Protein AF-J7R168-F1 (afdb_monomer_lite)

InterPro domains:
  IPR054494 Conserved oligomeric Golgi complex subunit 2, C-terminal [PF22431] (112-250)

Foldseek 3Di:
DDDDDDDPPPPPDQDQDDDDPVLVVVVVVVVVPPPDPPPDDDDDPVVSCVVRVVVPPDPVVVVVSVVVNVVVVVVVVVVVCVVCVVVVVVVVVVVVPPPPVVVVVVVVVVVVVVVVVVVVCCCVVPVVVVVVVVVVVVVVVVVVVVVVVVLVVLVVVLVVLLVVLVVLLVVLQVQLVDPDHDLVVNLVSLVVSLVSLVVSVVSLVVCVVPPDPSSVVSVVSSVVSLVSSVVSLVSVVVVCVVPVPVNVVVNVSSVVCVVVSVD

Sequence (263 aa):
MNILDDGEFDIDLPQISELNTELFAATVDEYAIPNSADSGTKFDVDRFLMDNNFQYATLDNLIRTVSGLTSDSIKHLLDQITSNYPKYLEFFRTYDQEDNEAYLELQKTNNDIGVFTEMLAKLTERDIPLIQEKVGDVVEYLKKLDEISILLENHMLLSENINTVKQLSKKLHELCGLETIDEFLGCELVKQLHSFLSVCGRLLHEFENLSSPFINHLSNEYQGIIQEFQLSLKILTDKCLENPSQYSKLSRQLTSLLPEIIN

Organism: Huiozyma naganishii (strain ATCC MYA-139 / BCRC 22969 / CBS 8797 / KCTC 17520 / NBRC 10181 / NCYC 3082 / Yp74L-3) (NCBI:txid1071383)

pLDDT: mean 76.06, std 14.71, range [33.16, 94.31]

Radius of gyration: 59.91 Å; chains: 1; bounding box: 107×87×137 Å

Structure (mmCIF, N/CA/C/O backbone):
data_AF-J7R168-F1
#
_entry.id   AF-J7R168-F1
#
loop_
_atom_site.group_PDB
_atom_site.id
_atom_site.type_symbol
_atom_site.label_atom_id
_atom_site.label_alt_id
_atom_site.label_comp_id
_atom_site.label_asym_id
_atom_site.label_entity_id
_atom_site.label_seq_id
_atom_site.pdbx_PDB_ins_code
_atom_site.Cartn_x
_atom_site.Cartn_y
_atom_site.Cartn_z
_atom_site.occupancy
_atom_site.B_iso_or_equiv
_atom_site.auth_seq_id
_atom_site.auth_comp_id
_atom_site.auth_asym_id
_atom_site.auth_atom_id
_atom_site.pdbx_PDB_model_num
ATOM 1 N N . MET A 1 1 ? 71.692 74.399 -85.601 1.00 33.16 1 MET A N 1
ATOM 2 C CA . MET A 1 1 ? 72.515 74.895 -84.481 1.00 33.16 1 MET A CA 1
ATOM 3 C C . MET A 1 1 ? 73.042 73.655 -83.786 1.00 33.16 1 MET A C 1
ATOM 5 O O . MET A 1 1 ? 72.227 72.829 -83.401 1.00 33.16 1 MET A O 1
ATOM 9 N N . ASN A 1 2 ? 74.361 73.461 -83.792 1.00 41.03 2 ASN A N 1
ATOM 10 C CA . ASN A 1 2 ? 75.034 72.331 -83.147 1.00 41.03 2 ASN A CA 1
ATOM 11 C C . ASN A 1 2 ? 74.753 72.323 -81.642 1.00 41.03 2 ASN A C 1
ATOM 13 O O . ASN A 1 2 ? 74.727 73.402 -81.058 1.00 41.03 2 ASN A O 1
ATOM 17 N N . ILE A 1 3 ? 74.650 71.130 -81.058 1.00 36.09 3 ILE A N 1
ATOM 18 C CA . ILE A 1 3 ? 75.464 70.658 -79.928 1.00 36.09 3 ILE A CA 1
ATOM 19 C C . ILE A 1 3 ? 75.413 69.123 -79.996 1.00 36.09 3 ILE A C 1
ATOM 21 O O . ILE A 1 3 ? 74.346 68.523 -79.909 1.00 36.09 3 ILE A O 1
ATOM 25 N N . LEU A 1 4 ? 76.576 68.529 -80.262 1.00 49.16 4 LEU A N 1
ATOM 26 C CA . LEU A 1 4 ? 76.897 67.147 -79.920 1.00 49.16 4 LEU A CA 1
ATOM 27 C C . LEU A 1 4 ? 77.000 67.066 -78.395 1.00 49.16 4 LEU A C 1
ATOM 29 O O . LEU A 1 4 ? 77.619 67.955 -77.809 1.00 49.16 4 LEU A O 1
ATOM 33 N N . ASP A 1 5 ? 76.489 66.000 -77.789 1.00 39.88 5 ASP A N 1
ATOM 34 C CA . ASP A 1 5 ? 77.117 65.453 -76.588 1.00 39.88 5 ASP A CA 1
ATOM 35 C C . ASP A 1 5 ? 77.059 63.923 -76.650 1.00 39.88 5 ASP A C 1
ATOM 37 O O . ASP A 1 5 ? 75.983 63.329 -76.745 1.00 39.88 5 ASP A O 1
ATOM 41 N N . ASP A 1 6 ? 78.248 63.324 -76.683 1.00 45.62 6 ASP A N 1
ATOM 42 C CA . ASP A 1 6 ? 78.497 61.896 -76.526 1.00 45.62 6 ASP A CA 1
ATOM 43 C C . ASP A 1 6 ? 78.248 61.534 -75.058 1.00 45.62 6 ASP A C 1
ATOM 45 O O . ASP A 1 6 ? 79.136 61.629 -74.212 1.00 45.62 6 ASP A O 1
ATOM 49 N N . GLY A 1 7 ? 77.030 61.100 -74.754 1.00 38.53 7 GLY A N 1
ATOM 50 C CA . GLY A 1 7 ? 76.777 60.249 -73.601 1.00 38.53 7 GLY A CA 1
ATOM 51 C C . GLY A 1 7 ? 76.629 58.819 -74.096 1.00 38.53 7 GLY A C 1
ATOM 52 O O . GLY A 1 7 ? 75.674 58.535 -74.819 1.00 38.53 7 GLY A O 1
ATOM 53 N N . GLU A 1 8 ? 77.554 57.933 -73.722 1.00 44.53 8 GLU A N 1
ATOM 54 C CA . GLU A 1 8 ? 77.336 56.484 -73.723 1.00 44.53 8 GLU A CA 1
ATOM 55 C C . GLU A 1 8 ? 75.992 56.194 -73.046 1.00 44.53 8 GLU A C 1
ATOM 57 O O . GLU A 1 8 ? 75.870 56.156 -71.823 1.00 44.53 8 GLU A O 1
ATOM 62 N N . PHE A 1 9 ? 74.952 56.018 -73.852 1.00 37.00 9 PHE A N 1
ATOM 63 C CA . PHE A 1 9 ? 73.756 55.328 -73.424 1.00 37.00 9 PHE A CA 1
ATOM 64 C C . PHE A 1 9 ? 74.111 53.845 -73.438 1.00 37.00 9 PHE A C 1
ATOM 66 O O . PHE A 1 9 ? 73.916 53.157 -74.439 1.00 37.00 9 PHE A O 1
ATOM 73 N N . ASP A 1 10 ? 74.673 53.381 -72.324 1.00 45.34 10 ASP A N 1
ATOM 74 C CA . ASP A 1 10 ? 74.702 51.969 -71.958 1.00 45.34 10 ASP A CA 1
ATOM 75 C C . ASP A 1 10 ? 73.249 51.541 -71.702 1.00 45.34 10 ASP A C 1
ATOM 77 O O . ASP A 1 10 ? 72.742 51.514 -70.581 1.00 45.34 10 ASP A O 1
ATOM 81 N N . ILE A 1 11 ? 72.503 51.374 -72.794 1.00 40.69 11 ILE A N 1
ATOM 82 C CA . ILE A 1 11 ? 71.183 50.764 -72.763 1.00 40.69 11 ILE A CA 1
ATOM 83 C C . ILE A 1 11 ? 71.465 49.272 -72.741 1.00 40.69 11 ILE A C 1
ATOM 85 O O . ILE A 1 11 ? 71.584 48.642 -73.794 1.00 40.69 11 ILE A O 1
ATOM 89 N N . ASP A 1 12 ? 71.591 48.727 -71.532 1.00 45.38 12 ASP A N 1
ATOM 90 C CA . ASP A 1 12 ? 71.442 47.297 -71.297 1.00 45.38 12 ASP A CA 1
ATOM 91 C C . ASP A 1 12 ? 70.132 46.862 -71.971 1.00 45.38 12 ASP A C 1
ATOM 93 O O . ASP A 1 12 ? 69.027 47.213 -71.543 1.00 45.38 12 ASP A O 1
ATOM 97 N N . LEU A 1 13 ? 70.255 46.165 -73.102 1.00 48.12 13 LEU A N 1
ATOM 98 C CA . LEU A 1 13 ? 69.112 45.601 -73.807 1.00 48.12 13 LEU A CA 1
ATOM 99 C C . LEU A 1 13 ? 68.407 44.639 -72.842 1.00 48.12 13 LEU A C 1
ATOM 101 O O . LEU A 1 13 ? 69.078 43.776 -72.268 1.00 48.12 13 LEU A O 1
ATOM 105 N N . PRO A 1 14 ? 67.078 44.742 -72.664 1.00 49.03 14 PRO A N 1
ATOM 106 C CA . PRO A 1 14 ? 66.363 43.845 -71.772 1.00 49.03 14 PRO A CA 1
ATOM 107 C C . PRO A 1 14 ? 66.576 42.398 -72.230 1.00 49.03 14 PRO A C 1
ATOM 109 O O . PRO A 1 14 ? 66.172 42.013 -73.329 1.00 49.03 14 PRO A O 1
ATOM 112 N N . GLN A 1 15 ? 67.246 41.597 -71.396 1.00 52.97 15 GLN A N 1
ATOM 113 C CA . GLN A 1 15 ? 67.404 40.168 -71.641 1.00 52.97 15 GLN A CA 1
ATOM 114 C C . GLN A 1 15 ? 66.027 39.510 -71.530 1.00 52.97 15 GLN A C 1
ATOM 116 O O . GLN A 1 15 ? 65.362 39.595 -70.498 1.00 52.97 15 GLN A O 1
ATOM 121 N N . ILE A 1 16 ? 65.589 38.886 -72.621 1.00 55.56 16 ILE A N 1
ATOM 122 C CA . ILE A 1 16 ? 64.353 38.104 -72.658 1.00 55.56 16 ILE A CA 1
ATOM 123 C C . ILE A 1 16 ? 64.585 36.849 -71.812 1.00 55.56 16 ILE A C 1
ATOM 125 O O . ILE A 1 16 ? 65.532 36.104 -72.071 1.00 55.56 16 ILE A O 1
ATOM 129 N N . SER A 1 17 ? 63.738 36.607 -70.812 1.00 61.34 17 SER A N 1
ATOM 130 C CA . SER A 1 17 ? 63.800 35.383 -70.008 1.00 61.34 17 SER A CA 1
ATOM 131 C C . SER A 1 17 ? 63.478 34.159 -70.874 1.00 61.34 17 SER A C 1
ATOM 133 O O . SER A 1 17 ? 62.533 34.176 -71.665 1.00 61.34 17 SER A O 1
ATOM 135 N N . GLU A 1 18 ? 64.256 33.080 -70.751 1.00 59.97 18 GLU A N 1
ATOM 136 C CA . GLU A 1 18 ? 63.961 31.832 -71.463 1.00 59.97 18 GLU A CA 1
ATOM 137 C C . GLU A 1 18 ? 62.636 31.239 -70.963 1.00 59.97 18 GLU A C 1
ATOM 139 O O . GLU A 1 18 ? 62.427 31.041 -69.766 1.00 59.97 18 GLU A O 1
ATOM 144 N N . LEU A 1 19 ? 61.717 30.967 -71.892 1.00 61.28 19 LEU A N 1
ATOM 145 C CA . LEU A 1 19 ? 60.388 30.458 -71.573 1.00 61.28 19 LEU A CA 1
ATOM 146 C C . LEU A 1 19 ? 60.474 28.991 -71.113 1.00 61.28 19 LEU A C 1
ATOM 148 O O . LEU A 1 19 ? 60.703 28.101 -71.933 1.00 61.28 19 LEU A O 1
ATOM 152 N N . ASN A 1 20 ? 60.255 28.728 -69.823 1.00 66.62 20 ASN A N 1
ATOM 153 C CA . ASN A 1 20 ? 60.244 27.381 -69.245 1.00 66.62 20 ASN A CA 1
ATOM 154 C C . ASN A 1 20 ? 58.964 27.122 -68.419 1.00 66.62 20 ASN A C 1
ATOM 156 O O . ASN A 1 20 ? 58.213 28.039 -68.085 1.00 66.62 20 ASN A O 1
ATOM 160 N N . THR A 1 21 ? 58.684 25.853 -68.104 1.00 60.84 21 THR A N 1
ATOM 161 C CA . THR A 1 21 ? 57.505 25.459 -67.308 1.00 60.84 21 THR A CA 1
ATOM 162 C C . THR A 1 21 ? 57.529 26.016 -65.883 1.00 60.84 21 THR A C 1
ATOM 164 O O . THR A 1 21 ? 56.471 26.236 -65.303 1.00 60.84 21 THR A O 1
ATOM 167 N N . GLU A 1 22 ? 58.714 26.272 -65.325 1.00 62.56 22 GLU A N 1
ATOM 168 C CA . GLU A 1 22 ? 58.887 26.836 -63.980 1.00 62.56 22 GLU A CA 1
ATOM 169 C C . GLU A 1 22 ? 58.511 28.324 -63.912 1.00 62.56 22 GLU A C 1
ATOM 171 O O . GLU A 1 22 ? 57.950 28.756 -62.913 1.00 62.56 22 GLU A O 1
ATOM 176 N N . LEU A 1 23 ? 58.717 29.094 -64.985 1.00 66.00 23 LEU A N 1
ATOM 177 C CA . LEU A 1 23 ? 58.319 30.502 -65.101 1.00 66.00 23 LEU A CA 1
ATOM 178 C C . LEU A 1 23 ? 56.789 30.647 -65.099 1.00 66.00 23 LEU A C 1
ATOM 180 O O . LEU A 1 23 ? 56.235 31.546 -64.466 1.00 66.00 23 LEU A O 1
ATOM 184 N N . PHE A 1 24 ? 56.091 29.723 -65.768 1.00 64.38 24 PHE A N 1
ATOM 185 C CA . PHE A 1 24 ? 54.629 29.643 -65.710 1.00 64.38 24 PHE A CA 1
ATOM 186 C C . PHE A 1 24 ? 54.133 29.175 -64.337 1.00 64.38 24 PHE A C 1
ATOM 188 O O . PHE A 1 24 ? 53.160 29.723 -63.835 1.00 64.38 24 PHE A O 1
ATOM 195 N N . ALA A 1 25 ? 54.795 28.201 -63.706 1.00 64.19 25 ALA A N 1
ATOM 196 C CA . ALA A 1 25 ? 54.421 27.742 -62.368 1.00 64.19 25 ALA A CA 1
ATOM 197 C C . ALA A 1 25 ? 54.613 28.842 -61.309 1.00 64.19 25 ALA A C 1
ATOM 199 O O . ALA A 1 25 ? 53.697 29.103 -60.540 1.00 64.19 25 ALA A O 1
ATOM 200 N N . ALA A 1 26 ? 55.745 29.551 -61.331 1.00 63.75 26 ALA A N 1
ATOM 201 C CA . ALA A 1 26 ? 56.044 30.637 -60.400 1.00 63.75 26 ALA A CA 1
ATOM 202 C C . ALA A 1 26 ? 55.054 31.804 -60.520 1.00 63.75 26 ALA A C 1
ATOM 204 O O . ALA A 1 26 ? 54.625 32.357 -59.512 1.00 63.75 26 ALA A O 1
ATOM 205 N N . THR A 1 27 ? 54.644 32.149 -61.744 1.00 61.09 27 THR A N 1
ATOM 206 C CA . THR A 1 27 ? 53.645 33.203 -61.960 1.00 61.09 27 THR A CA 1
ATOM 207 C C . THR A 1 27 ? 52.249 32.745 -61.554 1.00 61.09 27 THR A C 1
ATOM 209 O O . THR A 1 27 ? 51.552 33.483 -60.868 1.00 61.09 27 THR A O 1
ATOM 212 N N . VAL A 1 28 ? 51.843 31.513 -61.877 1.00 61.28 28 VAL A N 1
ATOM 213 C CA . VAL A 1 28 ? 50.564 30.949 -61.408 1.00 61.28 28 VAL A CA 1
ATOM 214 C C . VAL A 1 28 ? 50.512 30.856 -59.878 1.00 61.28 28 VAL A C 1
ATOM 216 O O . VAL A 1 28 ? 49.476 31.187 -59.306 1.00 61.28 28 VAL A O 1
ATOM 219 N N . ASP A 1 29 ? 51.609 30.487 -59.214 1.00 61.19 29 ASP A N 1
ATOM 220 C CA . ASP A 1 29 ? 51.708 30.448 -57.750 1.00 61.19 29 ASP A CA 1
ATOM 221 C C . ASP A 1 29 ? 51.643 31.854 -57.127 1.00 61.19 29 ASP A C 1
ATOM 223 O O . ASP A 1 29 ? 51.003 32.035 -56.091 1.00 61.19 29 ASP A O 1
ATOM 227 N N . GLU A 1 30 ? 52.225 32.871 -57.773 1.00 59.22 30 GLU A N 1
ATOM 228 C CA . GLU A 1 30 ? 52.126 34.278 -57.359 1.00 59.22 30 GLU A CA 1
ATOM 229 C C . GLU A 1 30 ? 50.693 34.830 -57.513 1.00 59.22 30 GLU A C 1
ATOM 231 O 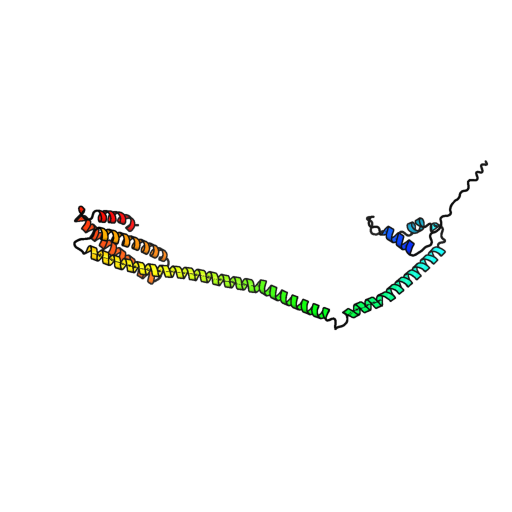O . GLU A 1 30 ? 50.197 35.541 -56.634 1.00 59.22 30 GLU A O 1
ATOM 236 N N . TYR A 1 31 ? 49.973 34.426 -58.567 1.00 54.75 31 TYR A N 1
ATOM 237 C CA . TYR A 1 31 ? 48.540 34.710 -58.742 1.00 54.75 31 TYR A CA 1
ATOM 238 C C . TYR A 1 31 ? 47.631 33.854 -57.836 1.00 54.75 31 TYR A C 1
ATOM 240 O O . TYR A 1 31 ? 46.473 34.215 -57.621 1.00 54.75 31 TYR A O 1
ATOM 248 N N . ALA A 1 32 ? 48.138 32.753 -57.271 1.00 47.53 32 ALA A N 1
ATOM 249 C CA . ALA A 1 32 ? 47.431 31.889 -56.322 1.00 47.53 32 ALA A CA 1
ATOM 250 C C . ALA A 1 32 ? 47.642 32.289 -54.845 1.00 47.53 32 ALA A C 1
ATOM 252 O O . ALA A 1 32 ? 47.099 31.635 -53.948 1.00 47.53 32 ALA A O 1
ATOM 253 N N . ILE A 1 33 ? 48.383 33.373 -54.564 1.00 47.62 33 ILE A N 1
ATOM 254 C CA . ILE A 1 33 ? 48.525 33.918 -53.206 1.00 47.62 33 ILE A CA 1
ATOM 255 C C . ILE A 1 33 ? 47.153 34.454 -52.733 1.00 47.62 33 ILE A C 1
ATOM 257 O O . ILE A 1 33 ? 46.588 35.361 -53.351 1.00 47.62 33 ILE A O 1
ATOM 261 N N . PRO A 1 34 ? 46.598 33.958 -51.609 1.00 46.62 34 PRO A N 1
ATOM 262 C CA . PRO A 1 34 ? 45.174 34.066 -51.282 1.00 46.62 34 PRO A CA 1
ATOM 263 C C . PRO A 1 34 ? 44.795 35.391 -50.597 1.00 46.62 34 PRO A C 1
ATOM 265 O O . PRO A 1 34 ? 44.028 35.393 -49.640 1.00 46.62 34 PRO A O 1
ATOM 268 N N . ASN A 1 35 ? 45.335 36.526 -51.051 1.00 45.16 35 ASN A N 1
ATOM 269 C CA . ASN A 1 35 ? 45.095 37.835 -50.424 1.00 45.16 35 ASN A CA 1
ATOM 270 C C . ASN A 1 35 ? 44.626 38.942 -51.382 1.00 45.16 35 ASN A C 1
ATOM 272 O O . ASN A 1 35 ? 44.647 40.116 -51.016 1.00 45.16 35 ASN A O 1
ATOM 276 N N . SER A 1 36 ? 44.116 38.599 -52.565 1.00 42.34 36 SER A N 1
ATOM 277 C CA . SER A 1 36 ? 43.285 39.530 -53.336 1.00 42.34 36 SER A CA 1
ATOM 278 C C . SER A 1 36 ? 41.899 38.926 -53.546 1.00 42.34 36 SER A C 1
ATOM 280 O O . SER A 1 36 ? 41.745 37.804 -54.015 1.00 42.34 36 SER A O 1
ATOM 282 N N . ALA A 1 37 ? 40.876 39.654 -53.101 1.00 47.22 37 ALA A N 1
ATOM 283 C CA . ALA A 1 37 ? 39.479 39.229 -53.030 1.00 47.22 37 ALA A CA 1
ATOM 284 C C . ALA A 1 37 ? 38.769 39.188 -54.401 1.00 47.22 37 ALA A C 1
ATOM 286 O O . ALA A 1 37 ? 37.578 39.465 -54.482 1.00 47.22 37 ALA A O 1
ATOM 287 N N . ASP A 1 38 ? 39.494 38.816 -55.455 1.00 43.47 38 ASP A N 1
ATOM 288 C CA . ASP A 1 38 ? 38.973 38.537 -56.793 1.00 43.47 38 ASP A CA 1
ATOM 289 C C . ASP A 1 38 ? 39.485 37.156 -57.221 1.00 43.47 38 ASP A C 1
ATOM 291 O O . ASP A 1 38 ? 40.389 36.982 -58.038 1.00 43.47 38 ASP A O 1
ATOM 295 N N . SER A 1 39 ? 38.903 36.131 -56.602 1.00 47.19 39 SER A N 1
ATOM 296 C CA . SER A 1 39 ? 39.078 34.728 -56.977 1.00 47.19 39 SER A CA 1
ATOM 297 C C . SER A 1 39 ? 38.378 34.470 -58.315 1.00 47.19 39 SER A C 1
ATOM 299 O O . SER A 1 39 ? 37.268 33.946 -58.383 1.00 47.19 39 SER A O 1
ATOM 301 N N . GLY A 1 40 ? 39.018 34.894 -59.403 1.00 46.56 40 GLY A N 1
ATOM 302 C CA . GLY A 1 40 ? 38.482 34.732 -60.754 1.00 46.56 40 GLY A CA 1
ATOM 303 C C . GLY A 1 40 ? 39.252 35.437 -61.869 1.00 46.56 40 GLY A C 1
ATOM 304 O O . GLY A 1 40 ? 38.790 35.432 -63.013 1.00 46.56 40 GLY A O 1
ATOM 305 N N . THR A 1 41 ? 40.405 36.044 -61.592 1.00 50.94 41 THR A N 1
ATOM 306 C CA . THR A 1 41 ? 41.216 36.678 -62.631 1.00 50.94 41 THR A CA 1
ATOM 307 C C . THR A 1 41 ? 41.976 35.606 -63.410 1.00 50.94 41 THR A C 1
ATOM 309 O O . THR A 1 41 ? 42.969 35.034 -62.971 1.00 50.94 41 THR A O 1
ATOM 312 N N . LYS A 1 42 ? 41.432 35.282 -64.589 1.00 56.16 42 LYS A N 1
ATOM 313 C CA . LYS A 1 42 ? 42.102 34.506 -65.639 1.00 56.16 42 LYS A CA 1
ATOM 314 C C . LYS A 1 42 ? 43.545 34.991 -65.791 1.00 56.16 42 LYS A C 1
ATOM 316 O O . LYS A 1 42 ? 43.768 36.197 -65.770 1.00 56.16 42 LYS A O 1
ATOM 321 N N . PHE A 1 43 ? 44.471 34.051 -65.985 1.00 62.34 43 PHE A N 1
ATOM 322 C CA . PHE A 1 43 ? 45.876 34.324 -66.292 1.00 62.34 43 PHE A CA 1
ATOM 323 C C . PHE A 1 43 ? 45.993 35.480 -67.298 1.00 62.34 43 PHE A C 1
ATOM 325 O O . PHE A 1 43 ? 45.541 35.357 -68.441 1.00 62.34 43 PHE A O 1
ATOM 332 N N . ASP A 1 44 ? 46.532 36.610 -66.839 1.00 67.44 44 ASP A N 1
ATOM 333 C CA . ASP A 1 44 ? 46.683 37.815 -67.648 1.00 67.44 44 ASP A CA 1
ATOM 334 C C . ASP A 1 44 ? 47.939 37.674 -68.510 1.00 67.44 44 ASP A C 1
ATOM 336 O O . ASP A 1 44 ? 49.070 37.906 -68.072 1.00 67.44 44 ASP A O 1
ATOM 340 N N . VAL A 1 45 ? 47.711 37.227 -69.745 1.00 66.75 45 VAL A N 1
ATOM 341 C CA . VAL A 1 45 ? 48.756 36.991 -70.744 1.00 66.75 45 VAL A CA 1
ATOM 342 C C . VAL A 1 45 ? 49.511 38.283 -71.043 1.00 66.75 45 VAL A C 1
ATOM 344 O O . VAL A 1 45 ? 50.730 38.248 -71.184 1.00 66.75 45 VAL A O 1
ATOM 347 N N . ASP A 1 46 ? 48.820 39.421 -71.100 1.00 65.12 46 ASP A N 1
ATOM 348 C CA . ASP A 1 46 ? 49.437 40.688 -71.485 1.00 65.12 46 ASP A CA 1
ATOM 349 C C . ASP A 1 46 ? 50.417 41.146 -70.404 1.00 65.12 46 ASP A C 1
ATOM 351 O O . ASP A 1 46 ? 51.560 41.491 -70.709 1.00 65.12 46 ASP A O 1
ATOM 355 N N . ARG A 1 47 ? 50.019 41.040 -69.132 1.00 66.56 47 ARG A N 1
ATOM 356 C CA . ARG A 1 47 ? 50.892 41.333 -67.990 1.00 66.56 47 ARG A CA 1
ATOM 357 C C . ARG A 1 47 ? 52.096 40.390 -67.918 1.00 66.56 47 ARG A C 1
ATOM 359 O O . ARG A 1 47 ? 53.222 40.855 -67.774 1.00 66.56 47 ARG A O 1
ATOM 366 N N . PHE A 1 48 ? 51.887 39.090 -68.123 1.00 67.50 48 PHE A N 1
ATOM 367 C CA . PHE A 1 48 ? 52.968 38.097 -68.151 1.00 67.50 48 PHE A CA 1
ATOM 368 C C . PHE A 1 48 ? 54.000 38.364 -69.261 1.00 67.50 48 PHE A C 1
ATOM 370 O O . PHE A 1 48 ? 55.206 38.210 -69.047 1.00 67.50 48 PHE A O 1
ATOM 377 N N . LEU A 1 49 ? 53.543 38.785 -70.445 1.00 69.00 49 LEU A N 1
ATOM 378 C CA . LEU A 1 49 ? 54.418 39.115 -71.571 1.00 69.00 49 LEU A CA 1
ATOM 379 C C . LEU A 1 49 ? 55.186 40.427 -71.358 1.00 69.00 49 LEU A C 1
ATOM 381 O O . LEU A 1 49 ? 56.324 40.539 -71.819 1.00 69.00 49 LEU A O 1
ATOM 385 N N . MET A 1 50 ? 54.589 41.404 -70.664 1.00 66.00 50 MET A N 1
ATOM 386 C CA . MET A 1 50 ? 55.264 42.652 -70.294 1.00 66.00 50 MET A CA 1
ATOM 387 C C . MET A 1 50 ? 56.335 42.423 -69.224 1.00 66.00 50 MET A C 1
ATOM 389 O O . MET A 1 50 ? 57.471 42.847 -69.419 1.00 66.00 50 MET A O 1
ATOM 393 N N . ASP A 1 51 ? 55.995 41.712 -68.147 1.00 66.94 51 ASP A N 1
ATOM 394 C CA . ASP A 1 51 ? 56.873 41.518 -66.985 1.00 66.94 51 ASP A CA 1
ATOM 395 C C . ASP A 1 51 ? 58.135 40.703 -67.328 1.00 66.94 51 ASP A C 1
ATOM 397 O O . ASP A 1 51 ? 59.189 40.895 -66.726 1.00 66.94 51 ASP A O 1
ATOM 401 N N . ASN A 1 52 ? 58.058 39.842 -68.348 1.00 63.81 52 ASN A N 1
ATOM 402 C CA . ASN A 1 52 ? 59.175 39.012 -68.813 1.00 63.81 52 ASN A CA 1
ATOM 403 C C . ASN A 1 52 ? 59.836 39.532 -70.108 1.00 63.81 52 ASN A C 1
ATOM 405 O O . ASN A 1 52 ? 60.566 38.799 -70.778 1.00 63.81 52 ASN A O 1
ATOM 409 N N . ASN A 1 53 ? 59.585 40.795 -70.481 1.00 62.34 53 ASN A N 1
ATOM 410 C CA . ASN A 1 53 ? 60.177 41.472 -71.645 1.00 62.34 53 ASN A CA 1
ATOM 411 C C . ASN A 1 53 ? 59.940 40.776 -73.008 1.00 62.34 53 ASN A C 1
ATOM 413 O O . ASN A 1 53 ? 60.669 41.018 -73.975 1.00 62.34 53 ASN A O 1
ATOM 417 N N . PHE A 1 54 ? 58.877 39.973 -73.148 1.00 63.72 54 PHE A N 1
ATOM 418 C CA . PHE A 1 54 ? 58.525 39.293 -74.406 1.00 63.72 54 PHE A CA 1
ATOM 419 C C . PHE A 1 54 ? 57.963 40.231 -75.488 1.00 63.72 54 PHE A C 1
ATOM 421 O O . PHE A 1 54 ? 57.737 39.798 -76.616 1.00 63.72 54 PHE A O 1
ATOM 428 N N . GLN A 1 55 ? 57.807 41.525 -75.192 1.00 61.50 55 GLN A N 1
ATOM 429 C CA . GLN A 1 55 ? 57.443 42.568 -76.163 1.00 61.50 55 GLN A CA 1
ATOM 430 C C . GLN A 1 55 ? 58.439 42.681 -77.332 1.00 61.50 55 GLN A C 1
ATOM 432 O O . GLN A 1 55 ? 58.081 43.163 -78.405 1.00 61.50 55 GLN A O 1
ATOM 437 N N . TYR A 1 56 ? 59.678 42.219 -77.134 1.00 57.28 56 TYR A N 1
ATOM 438 C CA . TYR A 1 56 ? 60.754 42.256 -78.128 1.00 57.28 56 TYR A CA 1
ATOM 439 C C . TYR A 1 56 ? 60.974 40.913 -78.845 1.00 57.28 56 TYR A C 1
ATOM 441 O O . TYR A 1 56 ? 61.829 40.815 -79.727 1.00 57.28 56 TYR A O 1
ATOM 449 N N . ALA A 1 57 ? 60.210 39.871 -78.496 1.00 60.72 57 ALA A N 1
ATOM 450 C CA . ALA A 1 57 ? 60.274 38.575 -79.160 1.00 60.72 57 ALA A CA 1
ATOM 451 C C . ALA A 1 57 ? 59.404 38.569 -80.427 1.00 60.72 57 ALA A C 1
ATOM 453 O O . ALA A 1 57 ? 58.274 39.057 -80.434 1.00 60.72 57 ALA A O 1
ATOM 454 N N . THR A 1 58 ? 59.898 37.970 -81.513 1.00 65.56 58 THR A N 1
ATOM 455 C CA . THR A 1 58 ? 59.059 37.740 -82.694 1.00 65.56 58 THR A CA 1
ATOM 456 C C . THR A 1 58 ? 57.945 36.754 -82.345 1.00 65.56 58 THR A C 1
ATOM 458 O O . THR A 1 58 ? 58.204 35.678 -81.798 1.00 65.56 58 THR A O 1
ATOM 461 N N . LEU A 1 59 ? 56.702 37.114 -82.679 1.00 62.88 59 LEU A N 1
ATOM 462 C CA . LEU A 1 59 ? 55.503 36.334 -82.355 1.00 62.88 59 LEU A CA 1
ATOM 463 C C . LEU A 1 59 ? 55.638 34.862 -82.790 1.00 62.88 59 LEU A C 1
ATOM 465 O O . LEU A 1 59 ? 55.281 33.957 -82.041 1.00 62.88 59 LEU A O 1
ATOM 469 N N . ASP A 1 60 ? 56.240 34.619 -83.956 1.00 65.25 60 ASP A N 1
ATOM 470 C CA . ASP A 1 60 ? 56.462 33.273 -84.495 1.00 65.25 60 ASP A CA 1
ATOM 471 C C . ASP A 1 60 ? 57.399 32.417 -83.627 1.00 65.25 60 ASP A C 1
ATOM 473 O O . ASP A 1 60 ? 57.174 31.214 -83.471 1.00 65.25 60 ASP A O 1
ATOM 477 N N . ASN A 1 61 ? 58.429 33.015 -83.017 1.00 69.44 61 ASN A N 1
ATOM 478 C CA . ASN A 1 61 ? 59.325 32.293 -82.111 1.00 69.44 61 ASN A CA 1
ATOM 479 C C . ASN A 1 61 ? 58.629 31.969 -80.789 1.00 69.44 61 ASN A C 1
ATOM 481 O O . ASN A 1 61 ? 58.773 30.855 -80.291 1.00 69.44 61 ASN A O 1
ATOM 485 N N . LEU A 1 62 ? 57.834 32.899 -80.252 1.00 69.38 62 LEU A N 1
ATOM 486 C CA . LEU A 1 62 ? 57.061 32.660 -79.035 1.00 69.38 62 LEU A CA 1
ATOM 487 C C . LEU A 1 62 ? 56.017 31.557 -79.252 1.00 69.38 62 LEU A C 1
ATOM 489 O O . LEU A 1 62 ? 55.940 30.627 -78.455 1.00 69.38 62 LEU A O 1
ATOM 493 N N . ILE A 1 63 ? 55.282 31.597 -80.368 1.00 71.88 63 ILE A N 1
ATOM 494 C CA . ILE A 1 63 ? 54.316 30.554 -80.742 1.00 71.88 63 ILE A CA 1
ATOM 495 C C . ILE A 1 63 ? 55.011 29.196 -80.854 1.00 71.88 63 ILE A C 1
ATOM 497 O O . ILE A 1 63 ? 54.489 28.200 -80.347 1.00 71.88 63 ILE A O 1
ATOM 501 N N . ARG A 1 64 ? 56.195 29.136 -81.477 1.00 75.38 64 ARG A N 1
ATOM 502 C CA . ARG A 1 64 ? 56.952 27.886 -81.610 1.00 75.38 64 ARG A CA 1
ATOM 503 C C . ARG A 1 64 ? 57.388 27.336 -80.253 1.00 75.38 64 ARG A C 1
ATOM 505 O O . ARG A 1 64 ? 57.229 26.141 -80.016 1.00 75.38 64 ARG A O 1
ATOM 512 N N . THR A 1 65 ? 57.902 28.186 -79.367 1.00 71.69 65 THR A N 1
ATOM 513 C CA . THR A 1 65 ? 58.372 27.774 -78.036 1.00 71.69 65 THR A CA 1
ATOM 514 C C . THR A 1 65 ? 57.211 27.368 -77.131 1.00 71.69 65 THR A C 1
ATOM 516 O O . THR A 1 65 ? 57.282 26.317 -76.503 1.00 71.69 65 THR A O 1
ATOM 519 N N . VAL A 1 66 ? 56.100 28.112 -77.132 1.00 74.44 66 VAL A N 1
ATOM 520 C CA . VAL A 1 66 ? 54.877 27.751 -76.391 1.00 74.44 66 VAL A CA 1
ATOM 521 C C . VAL A 1 66 ? 54.287 26.444 -76.915 1.00 74.44 66 VAL A C 1
ATOM 523 O O . VAL A 1 66 ? 53.915 25.580 -76.125 1.00 74.44 66 VAL A O 1
ATOM 526 N N . SER A 1 67 ? 54.235 26.254 -78.235 1.00 75.56 67 SER A N 1
ATOM 527 C CA . SER A 1 67 ? 53.725 25.012 -78.831 1.00 75.56 67 SER A CA 1
ATOM 528 C C . SER A 1 67 ? 54.615 23.813 -78.495 1.00 75.56 67 SER A C 1
ATOM 530 O O . SER A 1 67 ? 54.101 22.734 -78.200 1.00 75.56 67 SER A O 1
ATOM 532 N N . GLY A 1 68 ? 55.940 24.006 -78.489 1.00 79.56 68 GLY A N 1
ATOM 533 C CA . GLY A 1 68 ? 56.906 23.002 -78.039 1.00 79.56 68 GLY A CA 1
ATOM 534 C C . GLY A 1 68 ? 56.701 22.635 -76.570 1.00 79.56 68 GLY A C 1
ATOM 535 O O . GLY A 1 68 ? 56.481 21.468 -76.256 1.00 79.56 68 GLY A O 1
ATOM 536 N N . LEU A 1 69 ? 56.643 23.640 -75.693 1.00 78.31 69 LEU A N 1
ATOM 537 C CA . LEU A 1 69 ? 56.427 23.461 -74.257 1.00 78.31 69 LEU A CA 1
ATOM 538 C C . LEU A 1 69 ? 55.079 22.793 -73.953 1.00 78.31 69 LEU A C 1
ATOM 540 O O . LEU A 1 69 ? 54.994 21.929 -73.089 1.00 78.31 69 LEU A O 1
ATOM 544 N N . THR A 1 70 ? 54.028 23.153 -74.693 1.00 78.62 70 THR A N 1
ATOM 545 C CA . THR A 1 70 ? 52.694 22.553 -74.553 1.00 78.62 70 THR A CA 1
ATOM 546 C C . THR A 1 70 ? 52.718 21.085 -74.962 1.00 78.62 70 THR A C 1
ATOM 548 O O . THR A 1 70 ? 52.204 20.236 -74.239 1.00 78.62 70 THR A O 1
ATOM 551 N N . SER A 1 71 ? 53.351 20.762 -76.093 1.00 80.56 71 SER A N 1
ATOM 552 C CA . SER A 1 71 ? 53.541 19.375 -76.531 1.00 80.56 71 SER A CA 1
ATOM 553 C C . SER A 1 71 ? 54.311 18.562 -75.489 1.00 80.56 71 SER A C 1
ATOM 555 O O . SER A 1 71 ? 53.920 17.438 -75.175 1.00 80.56 71 SER A O 1
ATOM 557 N N . ASP A 1 72 ? 55.388 19.115 -74.940 1.00 81.62 72 ASP A N 1
ATOM 558 C CA . ASP A 1 72 ? 56.239 18.404 -73.988 1.00 81.62 72 ASP A CA 1
ATOM 559 C C . ASP A 1 72 ? 55.573 18.272 -72.614 1.00 81.62 72 ASP A C 1
ATOM 561 O O . ASP A 1 72 ? 55.637 17.208 -72.002 1.00 81.62 72 ASP A O 1
ATOM 565 N N . SER A 1 73 ? 54.821 19.283 -72.175 1.00 77.12 73 SER A N 1
ATOM 566 C CA . SER A 1 73 ? 53.991 19.211 -70.971 1.00 77.12 73 SER A CA 1
ATOM 567 C C . SER A 1 73 ? 52.885 18.159 -71.107 1.00 77.12 73 SER A C 1
ATOM 569 O O . SER A 1 73 ? 52.708 17.340 -70.206 1.00 77.12 73 SER A O 1
ATOM 571 N N . ILE A 1 74 ? 52.202 18.093 -72.258 1.00 80.69 74 ILE A N 1
ATOM 572 C CA . ILE A 1 74 ? 51.200 17.052 -72.535 1.00 80.69 74 ILE A CA 1
ATOM 573 C C . ILE A 1 74 ? 51.843 15.661 -72.509 1.00 80.69 74 ILE A C 1
ATOM 575 O O . ILE A 1 74 ? 51.278 14.748 -71.910 1.00 80.69 74 ILE A O 1
ATOM 579 N N . LYS A 1 75 ? 53.023 15.486 -73.116 1.00 82.81 75 LYS A N 1
ATOM 580 C CA . LYS A 1 75 ? 53.751 14.207 -73.076 1.00 82.81 75 LYS A CA 1
ATOM 581 C C . LYS A 1 75 ? 54.140 13.822 -71.653 1.00 82.81 75 LYS A C 1
ATOM 583 O O . LYS A 1 75 ? 53.851 12.706 -71.245 1.00 82.81 75 LYS A O 1
ATOM 588 N N . HIS A 1 76 ? 54.710 14.740 -70.876 1.00 82.81 76 HIS A N 1
ATOM 589 C CA . HIS A 1 76 ? 55.072 14.478 -69.482 1.00 82.81 76 HIS A CA 1
ATOM 590 C C . HIS A 1 76 ? 53.864 14.119 -68.619 1.00 82.81 76 HIS A C 1
ATOM 592 O O . HIS A 1 76 ? 53.943 13.208 -67.796 1.00 82.81 76 HIS A O 1
ATOM 598 N N . LEU A 1 77 ? 52.738 14.800 -68.819 1.00 79.38 77 LEU A N 1
ATOM 599 C CA . LEU A 1 77 ? 51.509 14.534 -68.083 1.00 79.38 77 LEU A CA 1
ATOM 600 C C . LEU A 1 77 ? 50.910 13.179 -68.484 1.00 79.38 77 LEU A C 1
ATOM 602 O O . LEU A 1 77 ? 50.493 12.411 -67.618 1.00 79.38 77 LEU A O 1
ATOM 606 N N . LEU A 1 78 ? 50.944 12.831 -69.774 1.00 81.94 78 LEU A N 1
ATOM 607 C CA . LEU A 1 78 ? 50.561 11.502 -70.255 1.00 81.94 78 LEU A CA 1
ATOM 608 C C . LEU A 1 78 ? 51.484 10.405 -69.719 1.00 81.94 78 LEU A C 1
ATOM 610 O O . LEU A 1 78 ? 50.981 9.364 -69.304 1.00 81.94 78 LEU A O 1
ATOM 614 N N . ASP A 1 79 ? 52.794 10.629 -69.660 1.00 83.31 79 ASP A N 1
ATOM 615 C CA . ASP A 1 79 ? 53.755 9.672 -69.105 1.00 83.31 79 ASP A CA 1
ATOM 616 C C . ASP A 1 79 ? 53.554 9.488 -67.594 1.00 83.31 79 ASP A C 1
ATOM 618 O O . ASP A 1 79 ? 53.572 8.361 -67.094 1.00 83.31 79 ASP A O 1
ATOM 622 N N . GLN A 1 80 ? 53.282 10.568 -66.854 1.00 80.62 80 GLN A N 1
ATOM 623 C CA . GLN A 1 80 ? 52.949 10.496 -65.430 1.00 80.62 80 GLN A CA 1
ATOM 624 C C . GLN A 1 80 ? 51.633 9.759 -65.181 1.00 80.62 80 GLN A C 1
ATOM 626 O O . GLN A 1 80 ? 51.576 8.895 -64.303 1.00 80.62 80 GLN A O 1
ATOM 631 N N . ILE A 1 81 ? 50.584 10.052 -65.955 1.00 79.12 81 ILE A N 1
ATOM 632 C CA . ILE A 1 81 ? 49.312 9.326 -65.865 1.00 79.12 81 ILE A CA 1
ATOM 633 C C . ILE A 1 81 ? 49.536 7.855 -66.212 1.00 79.12 81 ILE A C 1
ATOM 635 O O . ILE A 1 81 ? 49.128 6.986 -65.451 1.00 79.12 81 ILE A O 1
ATOM 639 N N . THR A 1 82 ? 50.243 7.557 -67.298 1.00 82.44 82 THR A N 1
ATOM 640 C CA . THR A 1 82 ? 50.510 6.179 -67.738 1.00 82.44 82 THR A CA 1
ATOM 641 C C . THR A 1 82 ? 51.357 5.404 -66.725 1.00 82.44 82 THR A C 1
ATOM 643 O O . THR A 1 82 ? 51.167 4.203 -66.565 1.00 82.44 82 THR A O 1
ATOM 646 N N . SER A 1 83 ? 52.246 6.074 -65.988 1.00 82.06 83 SER A N 1
ATOM 647 C CA . SER A 1 83 ? 53.056 5.469 -64.921 1.00 82.06 83 SER A CA 1
ATOM 648 C C . SER A 1 83 ? 52.274 5.243 -63.617 1.00 82.06 83 SER A C 1
ATOM 650 O O . SER A 1 83 ? 52.474 4.240 -62.926 1.00 82.06 83 SER A O 1
ATOM 652 N N . ASN A 1 84 ? 51.350 6.146 -63.273 1.00 80.25 84 ASN A N 1
ATOM 653 C CA . ASN A 1 84 ? 50.610 6.100 -62.007 1.00 80.25 84 ASN A CA 1
ATOM 654 C C . ASN A 1 84 ? 49.290 5.323 -62.093 1.00 80.25 84 ASN A C 1
ATOM 656 O O . ASN A 1 84 ? 48.870 4.708 -61.112 1.00 80.25 84 ASN A O 1
ATOM 660 N N . TYR A 1 85 ? 48.643 5.312 -63.256 1.00 80.88 85 TYR A N 1
ATOM 661 C CA . TYR A 1 85 ? 47.362 4.642 -63.473 1.00 80.88 85 TYR A CA 1
ATOM 662 C C . TYR A 1 85 ? 47.406 3.120 -63.227 1.00 80.88 85 TYR A C 1
ATOM 664 O O . TYR A 1 85 ? 46.486 2.605 -62.590 1.00 80.88 85 TYR A O 1
ATOM 672 N N . PRO A 1 86 ? 48.473 2.382 -63.603 1.00 83.44 86 PRO A N 1
ATOM 673 C CA . PRO A 1 86 ? 48.609 0.966 -63.265 1.00 83.44 86 PRO A CA 1
ATOM 674 C C . PRO A 1 86 ? 48.674 0.719 -61.754 1.00 83.44 86 PRO A C 1
ATOM 676 O O . PRO A 1 86 ? 48.015 -0.192 -61.266 1.00 83.44 86 PRO A O 1
ATOM 679 N N . LYS A 1 87 ? 49.399 1.563 -61.005 1.00 80.75 87 LYS A N 1
ATOM 680 C CA . LYS A 1 87 ? 49.496 1.464 -59.536 1.00 80.75 87 LYS A CA 1
ATOM 681 C C . LYS A 1 87 ? 48.155 1.741 -58.862 1.00 80.75 87 LYS A C 1
ATOM 683 O O . LYS A 1 87 ? 47.792 1.076 -57.898 1.00 80.75 87 LYS A O 1
ATOM 688 N N . TYR A 1 88 ? 47.400 2.706 -59.386 1.00 77.19 88 TYR A N 1
ATOM 689 C CA . TYR A 1 88 ? 46.046 2.991 -58.917 1.00 77.19 88 TYR A CA 1
ATOM 690 C C . TYR A 1 88 ? 45.085 1.826 -59.193 1.00 77.19 88 TYR A C 1
ATOM 692 O O . TYR A 1 88 ? 44.312 1.443 -58.318 1.00 77.19 88 TYR A O 1
ATOM 700 N N . LEU A 1 89 ? 45.164 1.218 -60.382 1.00 77.81 89 LEU A N 1
ATOM 701 C CA . LEU A 1 89 ? 44.384 0.025 -60.718 1.00 77.81 89 LEU A CA 1
ATOM 702 C C . LEU A 1 89 ? 44.766 -1.186 -59.859 1.00 77.81 89 LEU A C 1
ATOM 704 O O . LEU A 1 89 ? 43.891 -1.963 -59.497 1.00 77.81 89 LEU A O 1
ATOM 708 N N . GLU A 1 90 ? 46.043 -1.355 -59.519 1.00 77.31 90 GLU A N 1
ATOM 709 C CA . GLU A 1 90 ? 46.516 -2.418 -58.624 1.00 77.31 90 GLU A CA 1
ATOM 710 C C . GLU A 1 90 ? 45.989 -2.231 -57.192 1.00 77.31 90 GLU A C 1
ATOM 712 O O . GLU A 1 90 ? 45.480 -3.179 -56.588 1.00 77.31 90 GLU A O 1
ATOM 717 N N . PHE A 1 91 ? 45.992 -0.992 -56.688 1.00 74.38 91 PHE A N 1
ATOM 718 C CA . PHE A 1 91 ? 45.338 -0.644 -55.427 1.00 74.38 91 PHE A CA 1
ATOM 719 C C . PHE A 1 91 ? 43.840 -0.972 -55.468 1.00 74.38 91 PHE A C 1
ATOM 721 O O . PHE A 1 91 ? 43.347 -1.670 -54.590 1.00 74.38 91 PHE A O 1
ATOM 728 N N . PHE A 1 92 ? 43.122 -0.558 -56.516 1.00 70.94 92 PHE A N 1
ATOM 729 C CA . PHE A 1 92 ? 41.689 -0.842 -56.644 1.00 70.94 92 PHE A CA 1
ATOM 730 C C . PHE A 1 92 ? 41.384 -2.340 -56.747 1.00 70.94 92 PHE A C 1
ATOM 732 O O . PHE A 1 92 ? 40.479 -2.831 -56.079 1.00 70.94 92 PHE A O 1
ATOM 739 N N . ARG A 1 93 ? 42.186 -3.093 -57.507 1.00 67.94 93 ARG A N 1
ATOM 740 C CA . ARG A 1 93 ? 42.065 -4.555 -57.623 1.00 67.94 93 ARG A CA 1
ATOM 741 C C . ARG A 1 93 ? 42.254 -5.286 -56.298 1.00 67.94 93 ARG A C 1
ATOM 743 O O . ARG A 1 93 ? 41.719 -6.376 -56.151 1.00 67.94 93 ARG A O 1
ATOM 750 N N . THR A 1 94 ? 42.969 -4.698 -55.341 1.00 66.44 94 THR A N 1
ATOM 751 C CA . THR A 1 94 ? 43.123 -5.267 -53.992 1.00 66.44 94 THR A CA 1
ATOM 752 C C . THR A 1 94 ? 41.803 -5.237 -53.207 1.00 66.44 94 THR A C 1
ATOM 754 O O . THR A 1 94 ? 41.593 -6.061 -52.326 1.00 66.44 94 THR A O 1
ATOM 757 N N . TYR A 1 95 ? 40.887 -4.325 -53.551 1.00 61.97 95 TYR A N 1
ATOM 758 C CA . TYR A 1 95 ? 39.569 -4.201 -52.919 1.00 61.97 95 TYR A CA 1
ATOM 759 C C . TYR A 1 95 ? 38.418 -4.764 -53.767 1.00 61.97 95 TYR A C 1
ATOM 761 O O . TYR A 1 95 ? 37.345 -4.992 -53.220 1.00 61.97 95 TYR A O 1
ATOM 769 N N . ASP A 1 96 ? 38.642 -4.989 -55.066 1.00 63.69 96 ASP A N 1
ATOM 770 C CA . ASP A 1 96 ? 37.675 -5.541 -56.035 1.00 63.69 96 ASP A CA 1
ATOM 771 C C . ASP A 1 96 ? 37.694 -7.084 -56.098 1.00 63.69 96 ASP A C 1
ATOM 773 O O . ASP A 1 96 ? 36.898 -7.706 -56.796 1.00 63.69 96 ASP A O 1
ATOM 777 N N . GLN A 1 97 ? 38.619 -7.732 -55.380 1.00 60.59 97 GLN A N 1
ATOM 778 C CA . GLN A 1 97 ? 38.591 -9.183 -55.206 1.00 60.59 97 GLN A CA 1
ATOM 779 C C . GLN A 1 97 ? 37.438 -9.556 -54.265 1.00 60.59 97 GLN A C 1
ATOM 781 O O . GLN A 1 97 ? 37.380 -9.082 -53.131 1.00 60.59 97 GLN A O 1
ATOM 786 N N . GLU A 1 98 ? 36.550 -10.442 -54.727 1.00 58.16 98 GLU A N 1
ATOM 787 C CA . GLU A 1 98 ? 35.408 -11.006 -53.979 1.00 58.16 98 GLU A CA 1
ATOM 788 C C . GLU A 1 98 ? 35.799 -11.653 -52.623 1.00 58.16 98 GLU A C 1
ATOM 790 O O . GLU A 1 98 ? 34.925 -11.929 -51.805 1.00 58.16 98 GLU A O 1
ATOM 795 N N . ASP A 1 99 ? 37.101 -11.817 -52.352 1.00 56.25 99 ASP A N 1
ATOM 796 C CA . ASP A 1 99 ? 37.712 -12.342 -51.121 1.00 56.25 99 ASP A CA 1
ATOM 797 C C . ASP A 1 99 ? 38.248 -11.251 -50.167 1.00 56.25 99 ASP A C 1
ATOM 799 O O . ASP A 1 99 ? 39.124 -11.507 -49.336 1.00 56.25 99 ASP A O 1
ATOM 803 N N . ASN A 1 100 ? 37.757 -10.010 -50.246 1.00 67.31 100 ASN A N 1
ATOM 804 C CA . ASN A 1 100 ? 38.092 -9.006 -49.237 1.00 67.31 100 ASN A CA 1
ATOM 805 C C . ASN A 1 100 ? 37.330 -9.287 -47.930 1.00 67.31 100 ASN A C 1
ATOM 807 O O . ASN A 1 100 ? 36.279 -8.704 -47.650 1.00 67.31 100 ASN A O 1
ATOM 811 N N . GLU A 1 101 ? 37.872 -10.208 -47.134 1.00 69.69 101 GLU A N 1
ATOM 812 C CA . GLU A 1 101 ? 37.334 -10.664 -45.848 1.00 69.69 101 GLU A CA 1
ATOM 813 C C . GLU A 1 101 ? 36.982 -9.485 -44.929 1.00 69.69 101 GLU A C 1
ATOM 815 O O . GLU A 1 101 ? 35.912 -9.474 -44.325 1.00 69.69 101 GLU A O 1
ATOM 820 N N . ALA A 1 102 ? 37.797 -8.424 -44.937 1.00 73.25 102 ALA A N 1
ATOM 821 C CA . ALA A 1 102 ? 37.539 -7.209 -44.172 1.00 73.25 102 ALA A CA 1
ATOM 822 C C . ALA A 1 102 ? 36.260 -6.477 -44.618 1.00 73.25 102 ALA A C 1
ATOM 824 O O . ALA A 1 102 ? 35.508 -5.988 -43.776 1.00 73.25 102 ALA A O 1
ATOM 825 N N . TYR A 1 103 ? 35.974 -6.408 -45.924 1.00 75.62 103 TYR A N 1
ATOM 826 C CA . TYR A 1 103 ? 34.736 -5.803 -46.432 1.00 75.62 103 TYR A CA 1
ATOM 827 C C . TYR A 1 103 ? 33.509 -6.649 -46.070 1.00 75.62 103 TYR A C 1
ATOM 829 O O . TYR A 1 10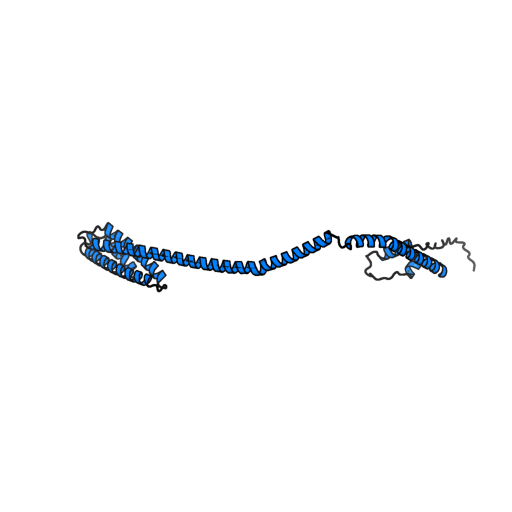3 ? 32.485 -6.108 -45.648 1.00 75.62 103 TYR A O 1
ATOM 837 N N . LEU A 1 104 ? 33.623 -7.976 -46.170 1.00 78.62 104 LEU A N 1
ATOM 838 C CA . LEU A 1 104 ? 32.554 -8.899 -45.792 1.00 78.62 104 LEU A CA 1
ATOM 839 C C . LEU A 1 104 ? 32.272 -8.853 -44.279 1.00 78.62 104 LEU A C 1
ATOM 841 O O . LEU A 1 104 ? 31.111 -8.854 -43.864 1.00 78.62 104 LEU A O 1
ATOM 845 N N . GLU A 1 105 ? 33.311 -8.776 -43.446 1.00 80.06 105 GLU A N 1
ATOM 846 C CA . GLU A 1 105 ? 33.188 -8.578 -41.998 1.00 80.06 105 GLU A CA 1
ATOM 847 C C . GLU A 1 105 ? 32.570 -7.221 -41.654 1.00 80.06 105 GLU A C 1
ATOM 849 O O . GLU A 1 105 ? 31.680 -7.154 -40.803 1.00 80.06 105 GLU A O 1
ATOM 854 N N . LEU A 1 106 ? 32.960 -6.146 -42.346 1.00 81.94 106 LEU A N 1
ATOM 855 C CA . LEU A 1 106 ? 32.343 -4.823 -42.207 1.00 81.94 106 LEU A CA 1
ATOM 856 C C . LEU A 1 106 ? 30.857 -4.849 -42.575 1.00 81.94 106 LEU A C 1
ATOM 858 O O . LEU A 1 106 ? 30.038 -4.269 -41.863 1.00 81.94 106 LEU A O 1
ATOM 862 N N . GLN A 1 107 ? 30.485 -5.552 -43.645 1.00 82.81 107 GLN A N 1
ATOM 863 C CA . GLN A 1 107 ? 29.091 -5.695 -44.055 1.00 82.81 107 GLN A CA 1
ATOM 864 C C . GLN A 1 107 ? 28.273 -6.495 -43.031 1.00 82.81 107 GLN A C 1
ATOM 866 O O . GLN A 1 107 ? 27.159 -6.089 -42.694 1.00 82.81 107 GLN A O 1
ATOM 871 N N . LYS A 1 108 ? 28.827 -7.594 -42.497 1.00 86.00 108 LYS A N 1
ATOM 872 C CA . LYS A 1 108 ? 28.203 -8.370 -41.410 1.00 86.00 108 LYS A CA 1
ATOM 873 C C . LYS A 1 108 ? 28.028 -7.525 -40.154 1.00 86.00 108 LYS A C 1
ATOM 875 O O . LYS A 1 108 ? 26.922 -7.440 -39.639 1.00 86.00 108 LYS A O 1
ATOM 880 N N . THR A 1 109 ? 29.078 -6.823 -39.736 1.00 87.69 109 THR A N 1
ATOM 881 C CA . THR A 1 109 ? 29.049 -5.948 -38.557 1.00 87.69 109 THR A CA 1
ATOM 882 C C . THR A 1 109 ? 28.020 -4.831 -38.725 1.00 87.69 109 THR A C 1
ATOM 884 O O . THR A 1 109 ? 27.281 -4.526 -37.796 1.00 87.69 109 THR A O 1
ATOM 887 N N . ASN A 1 110 ? 27.913 -4.240 -39.917 1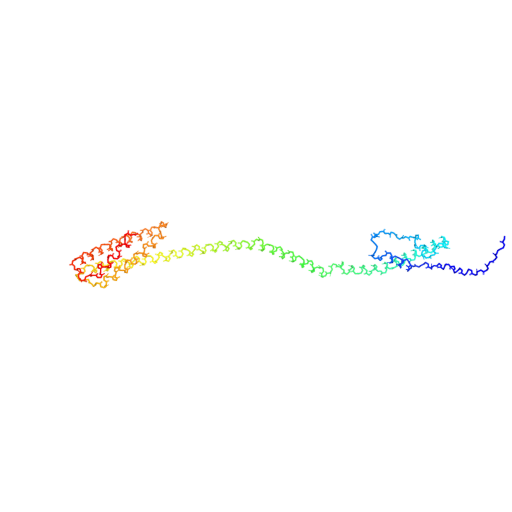.00 89.06 110 ASN A N 1
ATOM 888 C CA . ASN A 1 110 ? 26.908 -3.216 -40.195 1.00 89.06 110 ASN A CA 1
ATOM 889 C C . ASN A 1 110 ? 25.477 -3.780 -40.130 1.00 89.06 110 ASN A C 1
ATOM 891 O O . ASN A 1 110 ? 24.575 -3.130 -39.604 1.00 89.06 110 ASN A O 1
ATOM 895 N N . ASN A 1 111 ? 25.272 -5.007 -40.614 1.00 92.38 111 ASN A N 1
ATOM 896 C CA . ASN A 1 111 ? 23.986 -5.688 -40.492 1.00 92.38 111 ASN A CA 1
ATOM 897 C C . ASN A 1 111 ? 23.651 -6.003 -39.022 1.00 92.38 111 ASN A C 1
ATOM 899 O O . ASN A 1 111 ? 22.543 -5.720 -38.573 1.00 92.38 111 ASN A O 1
ATOM 903 N N . ASP A 1 112 ? 24.623 -6.492 -38.250 1.00 92.50 112 ASP A N 1
ATOM 904 C CA . ASP A 1 112 ? 24.467 -6.766 -36.818 1.00 92.50 112 ASP A CA 1
ATOM 905 C C . ASP A 1 112 ? 24.156 -5.487 -36.027 1.00 92.50 112 ASP A C 1
ATOM 907 O O . ASP A 1 112 ? 23.288 -5.497 -35.154 1.00 92.50 112 ASP A O 1
ATOM 911 N N . ILE A 1 113 ? 24.791 -4.360 -36.368 1.00 92.56 113 ILE A N 1
ATOM 912 C CA . ILE A 1 113 ? 24.479 -3.042 -35.794 1.00 92.56 113 ILE A CA 1
ATOM 913 C C . ILE A 1 113 ? 23.057 -2.613 -36.161 1.00 92.56 113 ILE A C 1
ATOM 915 O O . ILE A 1 113 ? 22.335 -2.105 -35.300 1.00 92.56 113 ILE A O 1
ATOM 919 N N . GLY A 1 114 ? 22.625 -2.823 -37.406 1.00 92.88 114 GLY A N 1
ATOM 920 C CA . GLY A 1 114 ? 21.258 -2.525 -37.838 1.00 92.88 114 GLY A CA 1
ATOM 921 C C . GLY A 1 114 ? 20.223 -3.317 -37.038 1.00 92.88 114 GLY A C 1
ATOM 922 O O . GLY A 1 114 ? 19.299 -2.737 -36.466 1.00 92.88 114 GLY A O 1
ATOM 923 N N . VAL A 1 115 ? 20.436 -4.627 -36.912 1.00 92.94 115 VAL A N 1
ATOM 924 C CA . VAL A 1 115 ? 19.589 -5.529 -36.123 1.00 92.94 115 VAL A CA 1
ATOM 925 C C . VAL A 1 115 ? 19.600 -5.142 -34.641 1.00 92.94 115 VAL A C 1
ATOM 927 O O . VAL A 1 115 ? 18.544 -5.081 -34.011 1.00 92.94 115 VAL A O 1
ATOM 930 N N . PHE A 1 116 ? 20.768 -4.824 -34.079 1.00 93.56 116 PHE A N 1
ATOM 931 C CA . PHE A 1 116 ? 20.888 -4.368 -32.696 1.00 93.56 116 PHE A CA 1
ATOM 932 C C . PHE A 1 116 ? 20.139 -3.053 -32.462 1.00 93.56 116 PHE A C 1
ATOM 934 O O . PHE A 1 116 ? 19.436 -2.917 -31.465 1.00 93.56 116 PHE A O 1
ATOM 941 N N . THR A 1 117 ? 20.232 -2.107 -33.395 1.00 92.12 117 THR A N 1
ATOM 942 C CA . THR A 1 117 ? 19.532 -0.818 -33.312 1.00 92.12 117 THR A CA 1
ATOM 943 C C . THR A 1 117 ? 18.019 -1.014 -33.367 1.00 92.12 117 THR A C 1
ATOM 945 O O . THR A 1 117 ? 17.291 -0.401 -32.590 1.00 92.12 117 THR A O 1
ATOM 948 N N . GLU A 1 118 ? 17.533 -1.921 -34.218 1.00 93.19 118 GLU A N 1
ATOM 949 C CA . GLU A 1 118 ? 16.112 -2.268 -34.280 1.00 93.19 118 GLU A CA 1
ATOM 950 C C . GLU A 1 118 ? 15.633 -2.958 -32.991 1.00 93.19 118 GLU A C 1
ATOM 952 O O . GLU A 1 118 ? 14.547 -2.660 -32.491 1.00 93.19 118 GLU A O 1
ATOM 957 N N . MET A 1 119 ? 16.441 -3.854 -32.412 1.00 90.69 119 MET A N 1
ATOM 958 C CA . MET A 1 119 ? 16.136 -4.464 -31.113 1.00 90.69 119 MET A CA 1
ATOM 959 C C . MET A 1 119 ? 16.130 -3.431 -29.987 1.00 90.69 119 MET A C 1
ATOM 961 O O . MET A 1 119 ? 15.240 -3.465 -29.139 1.00 90.69 119 MET A O 1
ATOM 965 N N . LEU A 1 120 ? 17.078 -2.492 -29.990 1.00 91.56 120 LEU A N 1
ATOM 966 C CA . LEU A 1 120 ? 17.141 -1.410 -29.013 1.00 91.56 120 LEU A CA 1
ATOM 967 C C . LEU A 1 120 ? 15.924 -0.485 -29.141 1.00 91.56 120 LEU A C 1
ATOM 969 O O . LEU A 1 120 ? 15.340 -0.106 -28.127 1.00 91.56 120 LEU A O 1
ATOM 973 N N . ALA A 1 121 ? 15.492 -0.179 -30.368 1.00 90.50 121 ALA A N 1
ATOM 974 C CA . ALA A 1 121 ? 14.276 0.588 -30.619 1.00 90.50 121 ALA A CA 1
ATOM 975 C C . ALA A 1 121 ? 13.033 -0.154 -30.103 1.00 90.50 121 ALA A C 1
ATOM 977 O O . ALA A 1 121 ? 12.256 0.419 -29.347 1.00 90.50 121 ALA A O 1
ATOM 978 N N . LYS A 1 122 ? 12.889 -1.455 -30.398 1.00 90.81 122 LYS A N 1
ATOM 979 C CA . LYS A 1 122 ? 11.789 -2.287 -29.870 1.00 90.81 122 LYS A CA 1
ATOM 980 C C . LYS A 1 122 ? 11.772 -2.326 -28.340 1.00 90.81 122 LYS A C 1
ATOM 982 O O . LYS A 1 122 ? 10.717 -2.131 -27.737 1.00 90.81 122 LYS A O 1
ATOM 987 N N . LEU A 1 123 ? 12.933 -2.517 -27.713 1.00 90.75 123 LEU A N 1
ATOM 988 C CA . LEU A 1 123 ? 13.060 -2.524 -26.257 1.00 90.75 123 LEU A CA 1
ATOM 989 C C . LEU A 1 123 ? 12.651 -1.170 -25.657 1.00 90.75 123 LEU A C 1
ATOM 991 O O . LEU A 1 123 ? 11.897 -1.122 -24.688 1.00 90.75 123 LEU A O 1
ATOM 995 N N . THR A 1 124 ? 13.123 -0.071 -26.249 1.00 87.69 124 THR A N 1
ATOM 996 C CA . THR A 1 124 ? 12.931 1.281 -25.705 1.00 87.69 124 THR A CA 1
ATOM 997 C C . THR A 1 124 ? 11.522 1.817 -25.942 1.00 87.69 124 THR A C 1
ATOM 999 O O . THR A 1 124 ? 10.930 2.395 -25.035 1.00 87.69 124 THR A O 1
ATOM 1002 N N . GLU A 1 125 ? 10.968 1.625 -27.138 1.00 89.38 125 GLU A N 1
ATOM 1003 C CA . GLU A 1 125 ? 9.685 2.217 -27.532 1.00 89.38 125 GLU A CA 1
ATOM 1004 C C . GLU A 1 125 ? 8.480 1.376 -27.114 1.00 89.38 125 GLU A C 1
ATOM 1006 O O . GLU A 1 125 ? 7.386 1.914 -26.949 1.00 89.38 125 GLU A O 1
ATOM 1011 N N . ARG A 1 126 ? 8.652 0.059 -26.952 1.00 86.94 126 ARG A N 1
ATOM 1012 C CA . ARG A 1 126 ? 7.529 -0.857 -26.727 1.00 86.94 126 ARG A CA 1
ATOM 1013 C C . ARG A 1 126 ? 7.634 -1.610 -25.414 1.00 86.94 126 ARG A C 1
ATOM 1015 O O . ARG A 1 126 ? 6.694 -1.567 -24.623 1.00 86.94 126 ARG A O 1
ATOM 1022 N N . ASP A 1 127 ? 8.746 -2.295 -25.175 1.00 87.00 127 ASP A N 1
ATOM 1023 C CA . ASP A 1 127 ? 8.830 -3.208 -24.034 1.00 87.00 127 ASP A CA 1
ATOM 1024 C C . ASP A 1 127 ? 8.981 -2.455 -22.708 1.00 87.00 127 ASP A C 1
ATOM 1026 O O . ASP A 1 127 ? 8.294 -2.792 -21.746 1.00 87.00 127 ASP A O 1
ATOM 1030 N N . ILE A 1 128 ? 9.806 -1.401 -22.653 1.00 88.31 128 ILE A N 1
ATOM 1031 C CA . ILE A 1 128 ? 9.955 -0.576 -21.443 1.00 88.31 128 ILE A CA 1
ATOM 1032 C C . ILE A 1 128 ? 8.621 0.071 -21.032 1.00 88.31 128 ILE A C 1
ATOM 1034 O O . ILE A 1 128 ? 8.229 -0.126 -19.880 1.00 88.31 128 ILE A O 1
ATOM 1038 N N . PRO A 1 129 ? 7.882 0.779 -21.910 1.00 90.44 129 PRO A N 1
ATOM 1039 C CA . PRO A 1 129 ? 6.595 1.366 -21.537 1.00 90.44 129 PRO A CA 1
ATOM 1040 C C . PRO A 1 129 ? 5.564 0.322 -21.103 1.00 90.44 129 PRO A C 1
ATOM 1042 O O . PRO A 1 129 ? 4.879 0.514 -20.103 1.00 90.44 129 PRO A O 1
ATOM 1045 N N . LEU A 1 130 ? 5.499 -0.820 -21.795 1.00 89.56 130 LEU A N 1
ATOM 1046 C CA . LEU A 1 130 ? 4.563 -1.897 -21.465 1.00 89.56 130 LEU A CA 1
ATOM 1047 C C . LEU A 1 130 ? 4.892 -2.557 -20.119 1.00 89.56 130 LEU A C 1
ATOM 1049 O O . LEU A 1 130 ? 3.992 -2.923 -19.362 1.00 89.56 130 LEU A O 1
ATOM 1053 N N . ILE A 1 131 ? 6.177 -2.719 -19.797 1.00 90.38 131 ILE A N 1
ATOM 1054 C CA . ILE A 1 131 ? 6.607 -3.197 -18.479 1.00 90.38 131 ILE A CA 1
ATOM 1055 C C . ILE A 1 131 ? 6.297 -2.144 -17.414 1.00 90.38 131 ILE A C 1
ATOM 1057 O O . ILE A 1 131 ? 5.816 -2.509 -16.348 1.00 90.38 131 ILE A O 1
ATOM 1061 N N . GLN A 1 132 ? 6.530 -0.859 -17.686 1.00 90.38 132 GLN A N 1
ATOM 1062 C CA . GLN A 1 132 ? 6.210 0.223 -16.752 1.00 90.38 132 GLN A CA 1
ATOM 1063 C C . GLN A 1 132 ? 4.714 0.293 -16.438 1.00 90.38 132 GLN A C 1
ATOM 1065 O O . GLN A 1 132 ? 4.363 0.426 -15.270 1.00 90.38 132 GLN A O 1
ATOM 1070 N N . GLU A 1 133 ? 3.847 0.142 -17.441 1.00 92.44 133 GLU A N 1
ATOM 1071 C CA . GLU A 1 133 ? 2.393 0.071 -17.262 1.00 92.44 133 GLU A CA 1
ATOM 1072 C C . GLU A 1 133 ? 2.012 -1.116 -16.372 1.00 92.44 133 GLU A C 1
ATOM 1074 O O . GLU A 1 133 ? 1.404 -0.931 -15.321 1.00 92.44 133 GLU A O 1
ATOM 1079 N N . LYS A 1 134 ? 2.485 -2.325 -16.705 1.00 92.06 134 LYS A N 1
ATOM 1080 C CA . LYS A 1 134 ? 2.227 -3.526 -15.893 1.00 92.06 134 LYS A CA 1
ATOM 1081 C C . LYS A 1 134 ? 2.740 -3.396 -14.464 1.00 92.06 134 LYS A C 1
ATOM 1083 O O . LYS A 1 134 ? 2.082 -3.843 -13.531 1.00 92.06 134 LYS A O 1
ATOM 1088 N N . VAL A 1 135 ? 3.932 -2.832 -14.278 1.00 92.69 135 VAL A N 1
ATOM 1089 C CA . VAL A 1 135 ? 4.491 -2.586 -12.944 1.00 92.69 135 VAL A CA 1
ATOM 1090 C C . VAL A 1 135 ? 3.642 -1.553 -12.204 1.00 92.69 135 VAL A C 1
ATOM 1092 O O . VAL A 1 135 ? 3.388 -1.740 -11.018 1.00 92.69 135 VAL A O 1
ATOM 1095 N N . GLY A 1 136 ? 3.157 -0.515 -12.887 1.00 92.75 136 GLY A N 1
ATOM 1096 C CA . GLY A 1 136 ? 2.215 0.461 -12.344 1.00 92.75 136 GLY A CA 1
ATOM 1097 C C . GLY A 1 136 ? 0.932 -0.195 -11.836 1.00 92.75 136 GLY A C 1
ATOM 1098 O O . GLY A 1 136 ? 0.588 -0.020 -10.667 1.00 92.75 136 GLY A O 1
ATOM 1099 N N . ASP A 1 137 ? 0.302 -1.028 -12.663 1.00 93.38 137 ASP A N 1
ATOM 1100 C CA . ASP A 1 137 ? -0.911 -1.773 -12.308 1.00 93.38 137 ASP A CA 1
ATOM 1101 C C . ASP A 1 137 ? -0.681 -2.701 -11.112 1.00 93.38 137 ASP A C 1
ATOM 1103 O O . ASP A 1 137 ? -1.490 -2.758 -10.183 1.00 93.38 137 ASP A O 1
ATOM 1107 N N . VAL A 1 138 ? 0.448 -3.419 -11.099 1.00 92.94 138 VAL A N 1
ATOM 1108 C CA . VAL A 1 138 ? 0.812 -4.313 -9.992 1.00 92.94 138 VAL A CA 1
ATOM 1109 C C . VAL A 1 138 ? 1.038 -3.522 -8.706 1.00 92.94 138 VAL A C 1
ATOM 1111 O O . VAL A 1 138 ? 0.585 -3.946 -7.646 1.00 92.94 138 VAL A O 1
ATOM 1114 N N . VAL A 1 139 ? 1.701 -2.366 -8.767 1.00 94.31 139 VAL A N 1
ATOM 1115 C CA . VAL A 1 139 ? 1.911 -1.508 -7.593 1.00 94.31 139 VAL A CA 1
ATOM 1116 C C . VAL A 1 139 ? 0.589 -0.933 -7.086 1.00 94.31 139 VAL A C 1
ATOM 1118 O O . VAL A 1 139 ? 0.373 -0.903 -5.875 1.00 94.31 139 VAL A O 1
ATOM 1121 N N . GLU A 1 140 ? -0.312 -0.501 -7.969 1.00 93.31 140 GLU A N 1
ATOM 1122 C CA . GLU A 1 140 ? -1.641 -0.028 -7.569 1.00 93.31 140 GLU A CA 1
ATOM 1123 C C . GLU A 1 140 ? -2.459 -1.151 -6.922 1.00 93.31 140 GLU A C 1
ATOM 1125 O O . GLU A 1 140 ? -3.079 -0.952 -5.875 1.00 93.31 140 GLU A O 1
ATOM 1130 N N . TYR A 1 141 ? -2.411 -2.352 -7.496 1.00 94.00 141 TYR A N 1
ATOM 1131 C CA . TYR A 1 141 ? -3.041 -3.529 -6.915 1.00 94.00 141 TYR A CA 1
ATOM 1132 C C . TYR A 1 141 ? -2.479 -3.853 -5.525 1.00 94.00 141 TYR A C 1
ATOM 1134 O O . TYR A 1 141 ? -3.247 -4.088 -4.595 1.00 94.00 141 TYR A O 1
ATOM 1142 N N . LEU A 1 142 ? -1.153 -3.816 -5.355 1.00 92.19 142 LEU A N 1
ATOM 1143 C CA . LEU A 1 142 ? -0.510 -4.050 -4.060 1.00 92.19 142 LEU A CA 1
ATOM 1144 C C . LEU A 1 142 ? -0.905 -2.998 -3.020 1.00 92.19 142 LEU A C 1
ATOM 1146 O O . LEU A 1 142 ? -1.136 -3.359 -1.872 1.00 92.19 142 LEU A O 1
ATOM 1150 N N . LYS A 1 143 ? -1.053 -1.726 -3.410 1.00 93.25 143 LYS A N 1
ATOM 1151 C CA . LYS A 1 143 ? -1.563 -0.679 -2.508 1.00 93.25 143 LYS A CA 1
ATOM 1152 C C . LYS A 1 143 ? -2.993 -0.960 -2.058 1.00 93.25 143 LYS A C 1
ATOM 1154 O O . LYS A 1 143 ? -3.274 -0.896 -0.869 1.00 93.25 143 LYS A O 1
ATOM 1159 N N . LYS A 1 144 ? -3.879 -1.336 -2.984 1.00 91.81 144 LYS A N 1
ATOM 1160 C CA . LYS A 1 144 ? -5.259 -1.720 -2.638 1.00 91.81 144 LYS A CA 1
ATOM 1161 C C . LYS A 1 144 ? -5.290 -2.946 -1.726 1.00 91.81 144 LYS A C 1
ATOM 1163 O O . LYS A 1 144 ? -6.118 -3.021 -0.825 1.00 91.81 144 LYS A O 1
ATOM 1168 N N . LEU A 1 145 ? -4.393 -3.907 -1.943 1.00 92.56 145 LEU A N 1
ATOM 1169 C CA . LEU A 1 145 ? -4.278 -5.083 -1.084 1.00 92.56 145 LEU A CA 1
ATOM 1170 C C . LEU A 1 145 ? -3.817 -4.712 0.333 1.00 92.56 145 LEU A C 1
ATOM 1172 O O . LEU A 1 145 ? -4.335 -5.268 1.297 1.00 92.56 145 LEU A O 1
ATOM 1176 N N . ASP A 1 146 ? -2.889 -3.765 0.454 1.00 91.94 146 ASP A N 1
ATOM 1177 C CA . ASP A 1 146 ? -2.418 -3.246 1.740 1.00 91.94 146 ASP A CA 1
ATOM 1178 C C . ASP A 1 146 ? -3.540 -2.516 2.498 1.00 91.94 146 ASP A C 1
ATOM 1180 O O . ASP A 1 146 ? -3.804 -2.811 3.662 1.00 91.94 146 ASP A O 1
ATOM 1184 N N . GLU A 1 147 ? -4.304 -1.662 1.807 1.00 89.06 147 GLU A N 1
ATOM 1185 C CA . GLU A 1 147 ? -5.499 -1.009 2.365 1.00 89.06 147 GLU A CA 1
ATOM 1186 C C . GLU A 1 147 ? -6.520 -2.031 2.892 1.00 89.06 147 GLU A C 1
ATOM 1188 O O . GLU A 1 147 ? -7.042 -1.883 3.999 1.00 89.06 147 GLU A O 1
ATOM 1193 N N . ILE A 1 148 ? -6.776 -3.105 2.136 1.00 87.31 148 ILE A N 1
ATOM 1194 C CA . ILE A 1 148 ? -7.665 -4.196 2.561 1.00 87.31 148 ILE A CA 1
ATOM 1195 C C . ILE A 1 148 ? -7.086 -4.943 3.770 1.00 87.31 148 ILE A C 1
ATOM 1197 O O . ILE A 1 148 ? -7.840 -5.318 4.669 1.00 87.31 148 ILE A O 1
ATOM 1201 N N . SER A 1 149 ? -5.770 -5.161 3.815 1.00 88.81 149 SER A N 1
ATOM 1202 C CA . SER A 1 149 ? -5.105 -5.830 4.938 1.00 88.81 149 SER A CA 1
ATOM 1203 C C . SER A 1 149 ? -5.247 -5.027 6.231 1.00 88.81 149 SER A C 1
ATOM 1205 O O . SER A 1 149 ? -5.620 -5.590 7.260 1.00 88.81 149 SER A O 1
ATOM 1207 N N . ILE A 1 150 ? -5.031 -3.710 6.170 1.00 87.38 150 ILE A N 1
ATOM 1208 C CA . ILE A 1 150 ? -5.219 -2.798 7.308 1.00 87.38 150 ILE A CA 1
ATOM 1209 C C . ILE A 1 150 ? -6.683 -2.809 7.764 1.00 87.38 150 ILE A C 1
ATOM 1211 O O . ILE A 1 150 ? -6.973 -2.905 8.958 1.00 87.38 150 ILE A O 1
ATOM 1215 N N . LEU A 1 151 ? -7.627 -2.764 6.818 1.00 84.62 151 LEU A N 1
ATOM 1216 C CA . LEU A 1 151 ? -9.056 -2.828 7.124 1.00 84.62 151 LEU A CA 1
ATOM 1217 C C . LEU A 1 151 ? -9.421 -4.136 7.845 1.00 84.62 151 LEU A C 1
ATOM 1219 O O . LEU A 1 151 ? -10.193 -4.129 8.805 1.00 84.62 151 LEU A O 1
ATOM 1223 N N . LEU A 1 152 ? -8.851 -5.260 7.405 1.00 84.81 152 LEU A N 1
ATOM 1224 C CA . LEU A 1 152 ? -9.070 -6.571 8.008 1.00 84.81 152 LEU A CA 1
ATOM 1225 C C . LEU A 1 152 ? -8.482 -6.662 9.423 1.00 84.81 152 LEU A C 1
ATOM 1227 O O . LEU A 1 152 ? -9.136 -7.198 10.319 1.00 84.81 152 LEU A O 1
ATOM 1231 N N . GLU A 1 153 ? -7.282 -6.124 9.641 1.00 87.56 153 GLU A N 1
ATOM 1232 C CA . GLU A 1 153 ? -6.669 -6.051 10.969 1.00 87.56 153 GLU A CA 1
ATOM 1233 C C . GLU A 1 153 ? -7.538 -5.224 11.927 1.00 87.56 153 GLU A C 1
ATOM 1235 O O . GLU A 1 153 ? -7.863 -5.682 13.024 1.00 87.56 153 GLU A O 1
ATOM 1240 N N . ASN A 1 154 ? -8.034 -4.071 11.472 1.00 83.19 154 ASN A N 1
ATOM 1241 C CA . ASN A 1 154 ? -8.955 -3.244 12.248 1.00 83.19 154 ASN A CA 1
ATOM 1242 C C . ASN A 1 154 ? -10.278 -3.972 12.556 1.00 83.19 154 ASN A C 1
ATOM 1244 O O . ASN A 1 154 ? -10.804 -3.843 13.663 1.00 83.19 154 ASN A O 1
ATOM 1248 N N . HIS A 1 155 ? -10.805 -4.781 11.628 1.00 84.00 155 HIS A N 1
ATOM 1249 C CA . HIS A 1 155 ? -11.976 -5.631 11.880 1.00 84.00 155 HIS A CA 1
ATOM 1250 C C . HIS A 1 155 ? -11.723 -6.691 12.959 1.00 84.00 155 HIS A C 1
ATOM 1252 O O . HIS A 1 155 ? -12.578 -6.902 13.824 1.00 84.00 155 HIS A O 1
ATOM 1258 N N . MET A 1 156 ? -10.563 -7.349 12.919 1.00 84.81 156 MET A N 1
ATOM 1259 C CA . MET A 1 156 ? -10.170 -8.348 13.918 1.00 84.81 156 MET A CA 1
ATOM 1260 C C . MET A 1 156 ? -10.024 -7.714 15.303 1.00 84.81 156 MET A C 1
ATOM 1262 O O . MET A 1 156 ? -10.612 -8.206 16.268 1.00 84.81 156 MET A O 1
ATOM 1266 N N . LEU A 1 157 ? -9.329 -6.577 15.380 1.00 85.75 157 LEU A N 1
ATOM 1267 C CA . LEU A 1 157 ? -9.159 -5.814 16.616 1.00 85.75 157 LEU A CA 1
ATOM 1268 C C . LEU A 1 157 ? -10.499 -5.327 17.175 1.00 85.75 157 LEU A C 1
ATOM 1270 O O . LEU A 1 157 ? -10.741 -5.436 18.375 1.00 85.75 157 LEU A O 1
ATOM 1274 N N . LEU A 1 158 ? -11.405 -4.827 16.327 1.00 86.50 158 LEU A N 1
ATOM 1275 C CA . LEU A 1 158 ? -12.742 -4.410 16.757 1.00 86.50 158 LEU A CA 1
ATOM 1276 C C . LEU A 1 158 ? -13.529 -5.581 17.361 1.00 86.50 158 LEU A C 1
ATOM 1278 O O . LEU A 1 158 ? -14.145 -5.427 18.415 1.00 86.50 158 LEU A O 1
ATOM 1282 N N . SER A 1 159 ? -13.491 -6.754 16.727 1.00 87.81 159 SER A N 1
ATOM 1283 C CA . SER A 1 159 ? -14.179 -7.942 17.240 1.00 87.81 159 SER A CA 1
ATOM 1284 C C . SER A 1 159 ? -13.608 -8.413 18.583 1.00 87.81 159 SER A C 1
ATOM 1286 O O . SER A 1 159 ? -14.372 -8.817 19.463 1.00 87.81 159 SER A O 1
ATOM 1288 N N . GLU A 1 160 ? -12.286 -8.379 18.757 1.00 88.62 160 GLU A N 1
ATOM 1289 C CA . GLU A 1 160 ? -11.627 -8.740 20.017 1.00 88.62 160 GLU A CA 1
ATOM 1290 C C . GLU A 1 160 ? -11.953 -7.735 21.130 1.00 88.62 160 GLU A C 1
ATOM 1292 O O . GLU A 1 160 ? -12.312 -8.125 22.248 1.00 88.62 160 GLU A O 1
ATOM 1297 N N . ASN A 1 161 ? -11.929 -6.441 20.803 1.00 87.62 161 ASN A N 1
ATOM 1298 C CA . ASN A 1 161 ? -12.306 -5.375 21.722 1.00 87.62 161 ASN A CA 1
ATOM 1299 C C . ASN A 1 161 ? -13.770 -5.508 22.155 1.00 87.62 161 ASN A C 1
ATOM 1301 O O . ASN A 1 161 ? -14.039 -5.502 23.353 1.00 87.62 161 ASN A O 1
ATOM 1305 N N . ILE A 1 162 ? -14.714 -5.726 21.231 1.00 88.56 162 ILE A N 1
ATOM 1306 C CA . ILE A 1 162 ? -16.135 -5.934 21.566 1.00 88.56 162 ILE A CA 1
ATOM 1307 C C . ILE A 1 162 ? -16.314 -7.135 22.503 1.00 88.56 162 ILE A C 1
ATOM 1309 O O . ILE A 1 162 ? -17.042 -7.037 23.493 1.00 88.56 162 ILE A O 1
ATOM 1313 N N . ASN A 1 163 ? -15.615 -8.248 22.260 1.00 88.88 163 ASN A N 1
ATOM 1314 C CA . ASN A 1 163 ? -15.653 -9.401 23.163 1.00 88.88 163 ASN A CA 1
ATOM 1315 C C . ASN A 1 163 ? -15.106 -9.071 24.558 1.00 88.88 163 ASN A C 1
ATOM 1317 O O . ASN A 1 163 ? -15.689 -9.483 25.564 1.00 88.88 163 ASN A O 1
ATOM 1321 N N . THR A 1 164 ? -14.019 -8.305 24.629 1.00 88.19 164 THR A N 1
ATOM 1322 C CA . THR A 1 164 ? -13.419 -7.872 25.896 1.00 88.19 164 THR A CA 1
ATOM 1323 C C . THR A 1 164 ? -14.363 -6.945 26.663 1.00 88.19 164 THR A C 1
ATOM 1325 O O . THR A 1 164 ? -14.620 -7.170 27.847 1.00 88.19 164 THR A O 1
ATOM 1328 N N . VAL A 1 165 ? -14.975 -5.963 25.990 1.00 90.38 165 VAL A N 1
ATOM 1329 C CA . VAL A 1 165 ? -15.969 -5.066 26.604 1.00 90.38 165 VAL A CA 1
ATOM 1330 C C . VAL A 1 165 ? -17.191 -5.849 27.075 1.00 90.38 165 VAL A C 1
ATOM 1332 O O . VAL A 1 165 ? -17.672 -5.615 28.179 1.00 90.38 165 VAL A O 1
ATOM 1335 N N . LYS A 1 166 ? -17.662 -6.835 26.308 1.00 89.50 166 LYS A N 1
ATOM 1336 C CA . LYS A 1 166 ? -18.775 -7.711 26.706 1.00 89.50 166 LYS A CA 1
ATOM 1337 C C . LYS A 1 166 ? -18.466 -8.488 27.987 1.00 89.50 166 LYS A C 1
ATOM 1339 O O . LYS A 1 166 ? -19.326 -8.617 28.857 1.00 89.50 166 LYS A O 1
ATOM 1344 N N . GLN A 1 167 ? -17.244 -9.002 28.130 1.00 89.06 167 GLN A N 1
ATOM 1345 C CA . GLN A 1 167 ? -16.814 -9.681 29.357 1.00 89.06 167 GLN A CA 1
ATOM 1346 C C . GLN A 1 167 ? -16.708 -8.708 30.537 1.00 89.06 167 GLN A C 1
ATOM 1348 O O . GLN A 1 167 ? -17.201 -9.018 31.623 1.00 89.06 167 GLN A O 1
ATOM 1353 N N . LEU A 1 168 ? -16.128 -7.525 30.322 1.00 87.06 168 LEU A N 1
ATOM 1354 C CA . LEU A 1 168 ? -16.023 -6.479 31.342 1.00 87.06 168 LEU A CA 1
ATOM 1355 C C . LEU A 1 168 ? -17.400 -5.966 31.784 1.00 87.06 168 LEU A C 1
ATOM 1357 O O . LEU A 1 168 ? -17.618 -5.811 32.979 1.00 87.06 168 LEU A O 1
ATOM 1361 N N . SER A 1 169 ? -18.345 -5.783 30.857 1.00 88.56 169 SER A N 1
ATOM 1362 C CA . SER A 1 169 ? -19.737 -5.385 31.132 1.00 88.56 169 SER A CA 1
ATOM 1363 C C . SER A 1 169 ? -20.426 -6.383 32.052 1.00 88.56 169 SER A C 1
ATOM 1365 O O . SER A 1 169 ? -20.951 -6.009 33.100 1.00 88.56 169 SER A O 1
ATOM 1367 N N . LYS A 1 170 ? -20.319 -7.680 31.743 1.00 88.19 170 LYS A N 1
ATOM 1368 C CA . LYS A 1 170 ? -20.859 -8.739 32.606 1.00 88.19 170 LYS A CA 1
ATOM 1369 C C . LYS A 1 170 ? -20.233 -8.723 33.995 1.00 88.19 170 LYS A C 1
ATOM 1371 O O . LYS A 1 170 ? -20.950 -8.833 34.983 1.00 88.19 170 LYS A O 1
ATOM 1376 N N . LYS A 1 171 ? -18.912 -8.544 34.087 1.00 86.44 171 LYS A N 1
ATOM 1377 C CA . LYS A 1 171 ? -18.206 -8.470 35.375 1.00 86.44 171 LYS A CA 1
ATOM 1378 C C . LYS A 1 171 ? -18.576 -7.220 36.172 1.00 86.44 171 LYS A C 1
ATOM 1380 O O . LYS A 1 171 ? -18.728 -7.315 37.387 1.00 86.44 171 LYS A O 1
ATOM 1385 N N . LEU A 1 172 ? -18.781 -6.081 35.507 1.00 85.62 172 LEU A N 1
ATOM 1386 C CA . LEU A 1 172 ? -19.294 -4.868 36.139 1.00 85.62 172 LEU A CA 1
ATOM 1387 C C . LEU A 1 172 ? -20.690 -5.110 36.703 1.00 85.62 172 LEU A C 1
ATOM 1389 O O . LEU A 1 172 ? -20.952 -4.768 37.852 1.00 85.62 172 LEU A O 1
ATOM 1393 N N . HIS A 1 173 ? -21.568 -5.723 35.913 1.00 86.38 173 HIS A N 1
ATOM 1394 C CA . HIS A 1 173 ? -22.933 -6.014 36.322 1.00 86.38 173 HIS A CA 1
ATOM 1395 C C . HIS A 1 173 ? -22.984 -6.995 37.505 1.00 86.38 173 HIS A C 1
ATOM 1397 O O . HIS A 1 173 ? -23.700 -6.755 38.475 1.00 86.38 173 HIS A O 1
ATOM 1403 N N . GLU A 1 174 ? -22.166 -8.054 37.480 1.00 85.94 174 GLU A N 1
ATOM 1404 C CA . GLU A 1 174 ? -21.987 -8.978 38.611 1.00 85.94 174 GLU A CA 1
ATOM 1405 C C . GLU A 1 174 ? -21.519 -8.238 39.875 1.00 85.94 174 GLU A C 1
ATOM 1407 O O . GLU A 1 174 ? -22.068 -8.452 40.955 1.00 85.94 174 GLU A O 1
ATOM 1412 N N . LEU A 1 175 ? -20.556 -7.320 39.741 1.00 83.88 175 LEU A N 1
ATOM 1413 C CA . LEU A 1 175 ? -20.052 -6.496 40.843 1.00 83.88 175 LEU A CA 1
ATOM 1414 C C . LEU A 1 175 ? -21.122 -5.531 41.378 1.00 83.88 175 LEU A C 1
ATOM 1416 O O . LEU A 1 175 ? -21.224 -5.341 42.589 1.00 83.88 175 LEU A O 1
ATOM 1420 N N . CYS A 1 176 ? -21.981 -4.988 40.511 1.00 81.88 176 CYS A N 1
ATOM 1421 C CA . CYS A 1 176 ? -23.136 -4.185 40.921 1.00 81.88 176 CYS A CA 1
ATOM 1422 C C . CYS A 1 176 ? -24.143 -4.995 41.755 1.00 81.88 176 CYS A C 1
ATOM 1424 O O . CYS A 1 176 ? -24.835 -4.419 42.595 1.00 81.88 176 CYS A O 1
ATOM 1426 N N . GLY A 1 177 ? -24.210 -6.317 41.564 1.00 78.94 177 GLY A N 1
ATOM 1427 C CA . GLY A 1 177 ? -25.064 -7.230 42.327 1.00 78.94 177 GLY A CA 1
ATOM 1428 C C . GLY A 1 177 ? -24.578 -7.543 43.749 1.00 78.94 177 GLY A C 1
ATOM 1429 O O . GLY A 1 177 ? -25.348 -8.083 44.539 1.00 78.94 177 GLY A O 1
ATOM 1430 N N . LEU A 1 178 ? -23.338 -7.194 44.107 1.00 80.50 178 LEU A N 1
ATOM 1431 C CA . LEU A 1 178 ? -22.770 -7.461 45.435 1.00 80.50 178 LEU A CA 1
ATOM 1432 C C . LEU A 1 178 ? -23.235 -6.432 46.479 1.00 80.50 178 LEU A C 1
ATOM 1434 O O . LEU A 1 178 ? -23.339 -5.245 46.178 1.00 80.50 178 LEU A O 1
ATOM 1438 N N . GLU A 1 179 ? -23.486 -6.860 47.721 1.00 66.88 179 GLU A N 1
ATOM 1439 C CA . GLU A 1 179 ? -23.903 -5.972 48.828 1.00 66.88 179 GLU A CA 1
ATOM 1440 C C . GLU A 1 179 ? -22.868 -4.884 49.146 1.00 66.88 179 GLU A C 1
ATOM 1442 O O . GLU A 1 179 ? -23.233 -3.741 49.416 1.00 66.88 179 GLU A O 1
ATOM 1447 N N . THR A 1 180 ? -21.577 -5.211 49.065 1.00 71.94 180 THR A N 1
ATOM 1448 C CA . THR A 1 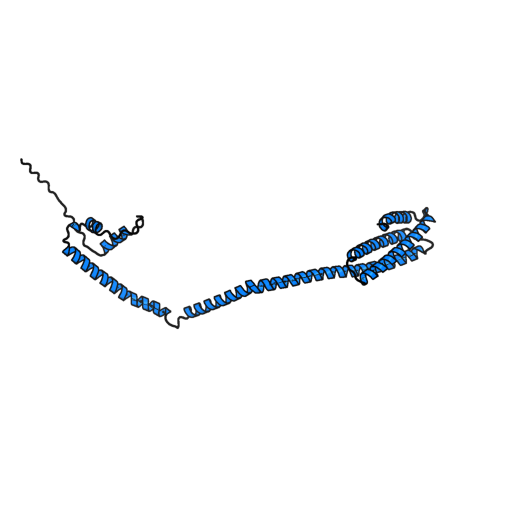180 ? -20.476 -4.264 49.250 1.00 71.94 180 THR A CA 1
ATOM 1449 C C . THR A 1 180 ? -19.641 -4.182 47.981 1.00 71.94 180 THR A C 1
ATOM 1451 O O . THR A 1 180 ? -19.206 -5.192 47.430 1.00 71.94 180 THR A O 1
ATOM 1454 N N . ILE A 1 181 ? -19.426 -2.958 47.503 1.00 75.12 181 ILE A N 1
ATOM 1455 C CA . ILE A 1 181 ? -18.621 -2.694 46.313 1.00 75.12 181 ILE A CA 1
ATOM 1456 C C . ILE A 1 181 ? -17.253 -2.187 46.762 1.00 75.12 181 ILE A C 1
ATOM 1458 O O . ILE A 1 181 ? -17.163 -1.262 47.569 1.00 75.12 181 ILE A O 1
ATOM 1462 N N . ASP A 1 182 ? -16.181 -2.766 46.223 1.00 79.56 182 ASP A N 1
ATOM 1463 C CA . ASP A 1 182 ? -14.864 -2.140 46.315 1.00 79.56 182 ASP A CA 1
ATOM 1464 C C . ASP A 1 182 ? -14.853 -0.893 45.420 1.00 79.56 182 ASP A C 1
ATOM 1466 O O . ASP A 1 182 ? -14.895 -0.980 44.190 1.00 79.56 182 ASP A O 1
ATOM 1470 N N . GLU A 1 183 ? -14.824 0.278 46.059 1.00 78.38 183 GLU A N 1
ATOM 1471 C CA . GLU A 1 183 ? -14.846 1.582 45.399 1.00 78.38 183 GLU A CA 1
ATOM 1472 C C . GLU A 1 183 ? -13.696 1.737 44.390 1.00 78.38 183 GLU A C 1
ATOM 1474 O O . GLU A 1 183 ? -13.892 2.331 43.328 1.00 78.38 183 GLU A O 1
ATOM 1479 N N . PHE A 1 184 ? -12.510 1.191 44.684 1.00 81.25 184 PHE A N 1
ATOM 1480 C CA . PHE A 1 184 ? -11.357 1.293 43.789 1.00 81.25 184 PHE A CA 1
ATOM 1481 C C . PHE A 1 184 ? -11.555 0.439 42.535 1.00 81.25 184 PHE A C 1
ATOM 1483 O O . PHE A 1 184 ? -11.412 0.942 41.418 1.00 81.25 184 PHE A O 1
ATOM 1490 N N . LEU A 1 185 ? -11.949 -0.823 42.718 1.00 81.88 185 LEU A N 1
ATOM 1491 C CA . LEU A 1 185 ? -12.207 -1.748 41.617 1.00 81.88 185 LEU A CA 1
ATOM 1492 C C . LEU A 1 185 ? -13.364 -1.263 40.735 1.00 81.88 185 LEU A C 1
ATOM 1494 O O . LEU A 1 185 ? -13.247 -1.283 39.513 1.00 81.88 185 LEU A O 1
ATOM 1498 N N . GLY A 1 186 ? -14.448 -0.767 41.339 1.00 81.81 186 GLY A N 1
ATOM 1499 C CA . GLY A 1 186 ? -15.577 -0.192 40.608 1.00 81.81 186 GLY A CA 1
ATOM 1500 C C . GLY A 1 186 ? -15.180 1.036 39.785 1.00 81.81 186 GLY A C 1
ATOM 1501 O O . GLY A 1 186 ? -15.563 1.141 38.621 1.00 81.81 186 GLY A O 1
ATOM 1502 N N . CYS A 1 187 ? -14.365 1.938 40.346 1.00 83.56 187 CYS A N 1
ATOM 1503 C CA . CYS A 1 187 ? -13.872 3.111 39.616 1.00 83.56 187 CYS A CA 1
ATOM 1504 C C . CYS A 1 187 ? -13.004 2.719 38.418 1.00 83.56 187 CYS A C 1
ATOM 1506 O O . CYS A 1 187 ? -13.172 3.276 37.333 1.00 83.56 187 CYS A O 1
ATOM 1508 N N . GLU A 1 188 ? -12.066 1.792 38.612 1.00 84.62 188 GLU A N 1
ATOM 1509 C CA . GLU A 1 188 ? -11.146 1.382 37.553 1.00 84.62 188 GLU A CA 1
ATOM 1510 C C . GLU A 1 188 ? -11.885 0.637 36.441 1.00 84.62 188 GLU A C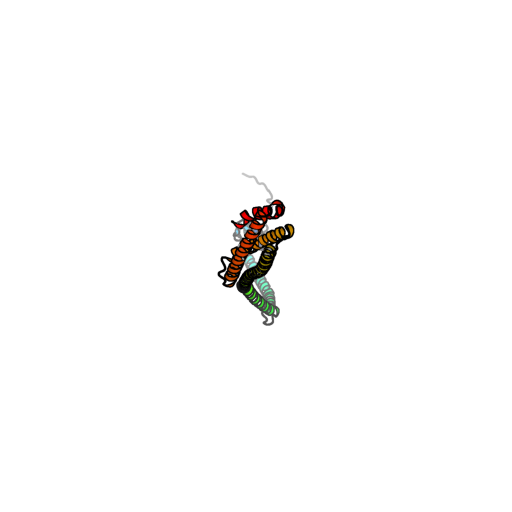 1
ATOM 1512 O O . GLU A 1 188 ? -11.688 0.922 35.262 1.00 84.62 188 GLU A O 1
ATOM 1517 N N . LEU A 1 189 ? -12.811 -0.253 36.803 1.00 85.06 189 LEU A N 1
ATOM 1518 C CA . LEU A 1 189 ? -13.555 -1.038 35.827 1.00 85.06 189 LEU A CA 1
ATOM 1519 C C . LEU A 1 189 ? -14.487 -0.156 34.987 1.00 85.06 189 LEU A C 1
ATOM 1521 O O . LEU A 1 189 ? -14.543 -0.323 33.774 1.00 85.06 189 LEU A O 1
ATOM 1525 N N . VAL A 1 190 ? -15.134 0.846 35.592 1.00 86.56 190 VAL A N 1
ATOM 1526 C CA . VAL A 1 190 ? -15.939 1.839 34.860 1.00 86.56 190 VAL A CA 1
ATOM 1527 C C . VAL A 1 190 ? -15.075 2.689 33.918 1.00 86.56 190 VAL A C 1
ATOM 1529 O O . VAL A 1 190 ? -15.470 2.912 32.774 1.00 86.56 190 VAL A O 1
ATOM 1532 N N . LYS A 1 191 ? -13.885 3.132 34.352 1.00 86.44 191 LYS A N 1
ATOM 1533 C CA . LYS A 1 191 ? -12.949 3.896 33.504 1.00 86.44 191 LYS A CA 1
ATOM 1534 C C . LYS A 1 191 ? -12.473 3.102 32.295 1.00 86.44 191 LYS A C 1
ATOM 1536 O O . LYS A 1 191 ? -12.527 3.601 31.174 1.00 86.44 191 LYS A O 1
ATOM 1541 N N . GLN A 1 192 ? -11.996 1.882 32.530 1.00 86.25 192 GLN A N 1
ATOM 1542 C CA . GLN A 1 192 ? -11.467 1.028 31.471 1.00 86.25 192 GLN A CA 1
ATOM 1543 C C . GLN A 1 192 ? -12.566 0.685 30.466 1.00 86.25 192 GLN A C 1
ATOM 1545 O O . GLN A 1 192 ? -12.367 0.826 29.263 1.00 86.25 192 GLN A O 1
ATOM 1550 N N . LEU A 1 193 ? -13.755 0.319 30.949 1.00 87.25 193 LEU A N 1
ATOM 1551 C CA . LEU A 1 193 ? -14.884 -0.037 30.093 1.00 87.25 193 LEU A CA 1
ATOM 1552 C C . LEU A 1 193 ? -15.356 1.157 29.251 1.00 87.25 193 LEU A C 1
ATOM 1554 O O . LEU A 1 193 ? -15.569 0.996 28.053 1.00 87.25 193 LEU A O 1
ATOM 1558 N N . HIS A 1 194 ? -15.414 2.362 29.828 1.00 86.62 194 HIS A N 1
ATOM 1559 C CA . HIS A 1 194 ? -15.689 3.582 29.067 1.00 86.62 194 HIS A CA 1
ATOM 1560 C C . HIS A 1 194 ? -14.636 3.836 27.977 1.00 86.62 194 HIS A C 1
ATOM 1562 O O . HIS A 1 194 ? -14.994 4.040 26.823 1.00 86.62 194 HIS A O 1
ATOM 1568 N N . SER A 1 195 ? -13.343 3.752 28.313 1.00 87.62 195 SER A N 1
ATOM 1569 C CA . SER A 1 195 ? -12.245 3.915 27.346 1.00 87.62 195 SER A CA 1
ATOM 1570 C C . SER A 1 195 ? -12.372 2.945 26.164 1.00 87.62 195 SER A C 1
ATOM 1572 O O . SER A 1 195 ? -12.330 3.357 25.003 1.00 87.62 195 SER A O 1
ATOM 1574 N N . PHE A 1 196 ? -12.604 1.658 26.442 1.00 86.12 196 PHE A N 1
ATOM 1575 C CA . PHE A 1 196 ? -12.786 0.657 25.392 1.00 86.12 196 PHE A CA 1
ATOM 1576 C C . PHE A 1 196 ? -14.067 0.874 24.575 1.00 86.12 196 PHE A C 1
ATOM 1578 O O . PHE A 1 196 ? -14.037 0.672 23.360 1.00 86.12 196 PHE A O 1
ATOM 1585 N N . LEU A 1 197 ? -15.169 1.309 25.198 1.00 87.81 197 LEU A N 1
ATOM 1586 C CA . LEU A 1 197 ? -16.395 1.675 24.485 1.00 87.81 197 LEU A CA 1
ATOM 1587 C C . LEU A 1 197 ? -16.143 2.830 23.514 1.00 87.81 197 LEU A C 1
ATOM 1589 O O . LEU A 1 197 ? -16.487 2.705 22.343 1.00 87.81 197 LEU A O 1
ATOM 1593 N N . SER A 1 198 ? -15.469 3.899 23.947 1.00 86.62 198 SER A N 1
ATOM 1594 C CA . SER A 1 198 ? -15.127 5.029 23.076 1.00 86.62 198 SER A CA 1
ATOM 1595 C C . SER A 1 198 ? -14.255 4.602 21.889 1.00 86.62 198 SER A C 1
ATOM 1597 O O . SER A 1 198 ? -14.487 5.037 20.761 1.00 86.62 198 SER A O 1
ATOM 1599 N N . VAL A 1 199 ? -13.278 3.712 22.109 1.00 86.25 199 VAL A N 1
ATOM 1600 C CA . VAL A 1 199 ? -12.439 3.166 21.028 1.00 86.25 199 VAL A CA 1
ATOM 1601 C C . VAL A 1 199 ? -13.268 2.337 20.044 1.00 86.25 199 VAL A C 1
ATOM 1603 O O . VAL A 1 199 ? -13.132 2.529 18.835 1.00 86.25 199 VAL A O 1
ATOM 1606 N N . CYS A 1 200 ? -14.144 1.455 20.536 1.00 86.38 200 CYS A N 1
ATOM 1607 C CA . CYS A 1 200 ? -15.028 0.650 19.688 1.00 86.38 200 CYS A CA 1
ATOM 1608 C C . CYS A 1 200 ? -16.001 1.524 18.890 1.00 86.38 200 CYS A C 1
ATOM 1610 O O . CYS A 1 200 ? -16.194 1.280 17.703 1.00 86.38 200 CYS A O 1
ATOM 1612 N N . GLY A 1 201 ? -16.573 2.557 19.516 1.00 85.69 201 GLY A N 1
ATOM 1613 C CA . GLY A 1 201 ? -17.464 3.513 18.861 1.00 85.69 201 GLY A CA 1
ATOM 1614 C C . GLY A 1 201 ? -16.774 4.268 17.726 1.00 85.69 201 GLY A C 1
ATOM 1615 O O . GLY A 1 201 ? -17.318 4.348 16.628 1.00 85.69 201 GLY A O 1
ATOM 1616 N N . ARG A 1 2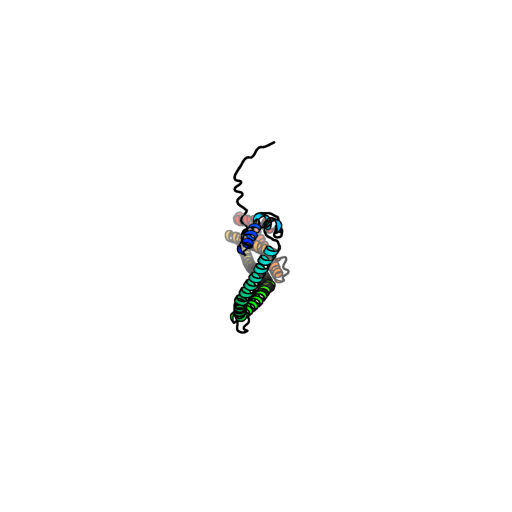02 ? -15.539 4.742 17.947 1.00 85.50 202 ARG A N 1
ATOM 1617 C CA . ARG A 1 202 ? -14.737 5.390 16.897 1.00 85.50 202 ARG A CA 1
ATOM 1618 C C . ARG A 1 202 ? -14.447 4.443 15.731 1.00 85.50 202 ARG A C 1
ATOM 1620 O O . ARG A 1 202 ? -14.661 4.826 14.588 1.00 85.50 202 ARG A O 1
ATOM 1627 N N . LEU A 1 203 ? -14.003 3.216 16.016 1.00 83.31 203 LEU A N 1
ATOM 1628 C CA . LEU A 1 203 ? -13.737 2.213 14.979 1.00 83.31 203 LEU A CA 1
ATOM 1629 C C . LEU A 1 203 ? -15.010 1.884 14.187 1.00 83.31 203 LEU A C 1
ATOM 1631 O O . LEU A 1 203 ? -14.981 1.861 12.965 1.00 83.31 203 LEU A O 1
ATOM 1635 N N . LEU A 1 204 ? -16.149 1.688 14.857 1.00 84.88 204 LEU A N 1
ATOM 1636 C CA . LEU A 1 204 ? -17.431 1.449 14.186 1.00 84.88 204 LEU A CA 1
ATOM 1637 C C . LEU A 1 204 ? -17.847 2.609 13.273 1.00 84.88 204 LEU A C 1
ATOM 1639 O O . LEU A 1 204 ? -18.392 2.354 12.202 1.00 84.88 204 LEU A O 1
ATOM 1643 N N . HIS A 1 205 ? -17.564 3.856 13.658 1.00 83.06 205 HIS A N 1
ATOM 1644 C CA . HIS A 1 205 ? -17.848 5.022 12.822 1.00 83.06 205 HIS A CA 1
ATOM 1645 C C . HIS A 1 205 ? -16.960 5.071 11.567 1.00 83.06 205 HIS A C 1
ATOM 1647 O O . HIS A 1 205 ? -17.449 5.368 10.479 1.00 83.06 205 HIS A O 1
ATOM 1653 N N . GLU A 1 206 ? -15.683 4.684 11.671 1.00 80.38 206 GLU A N 1
ATOM 1654 C CA . GLU A 1 206 ? -14.796 4.523 10.502 1.00 80.38 206 GLU A CA 1
ATOM 1655 C C . GLU A 1 206 ? -15.334 3.475 9.507 1.00 80.38 206 GLU A C 1
ATOM 1657 O O . GLU A 1 206 ? -15.126 3.587 8.297 1.00 80.38 206 GLU A O 1
ATOM 1662 N N . PHE A 1 207 ? -16.094 2.493 10.003 1.00 77.94 207 PHE A N 1
ATOM 1663 C CA . PHE A 1 207 ? -16.715 1.432 9.213 1.00 77.94 207 PHE A CA 1
ATOM 1664 C C . PHE A 1 207 ? -18.154 1.720 8.753 1.00 77.94 207 PHE A C 1
ATOM 1666 O O . PHE A 1 207 ? -18.735 0.886 8.061 1.00 77.94 207 PHE A O 1
ATOM 1673 N N . GLU A 1 208 ? -18.745 2.874 9.075 1.00 75.56 208 GLU A N 1
ATOM 1674 C CA . GLU A 1 208 ? -20.167 3.153 8.798 1.00 75.56 208 GLU A CA 1
ATOM 1675 C C . GLU A 1 208 ? -20.502 3.137 7.294 1.00 75.56 208 GLU A C 1
ATOM 1677 O O . GLU A 1 208 ? -21.585 2.720 6.882 1.00 75.56 208 GLU A O 1
ATOM 1682 N N . ASN A 1 209 ? -19.532 3.504 6.453 1.00 76.00 209 ASN A N 1
ATOM 1683 C CA . ASN A 1 209 ? -19.677 3.489 4.996 1.00 76.00 209 ASN A CA 1
ATOM 1684 C C . ASN A 1 209 ? -19.623 2.074 4.390 1.00 76.00 209 ASN A C 1
ATOM 1686 O O . ASN A 1 209 ? -20.013 1.873 3.237 1.00 76.00 209 ASN A O 1
ATOM 1690 N N . LEU A 1 210 ? -19.141 1.081 5.142 1.00 74.75 210 LEU A N 1
ATOM 1691 C CA . LEU A 1 210 ? -19.069 -0.311 4.711 1.00 74.75 210 LEU A CA 1
ATOM 1692 C C . LEU A 1 210 ? -20.366 -1.022 5.107 1.00 74.75 210 LEU A C 1
ATOM 1694 O O . LEU A 1 210 ? -20.532 -1.499 6.227 1.00 74.75 210 LEU A O 1
ATOM 1698 N N . SER A 1 211 ? -21.294 -1.139 4.154 1.00 71.38 211 SER A N 1
ATOM 1699 C CA . SER A 1 211 ? -22.527 -1.915 4.334 1.00 71.38 211 SER A CA 1
ATOM 1700 C C . SER A 1 211 ? -22.226 -3.422 4.325 1.00 71.38 211 SER A C 1
ATOM 1702 O O . SER A 1 211 ? -22.457 -4.126 3.343 1.00 71.38 211 SER A O 1
ATOM 1704 N N . SER A 1 212 ? -21.654 -3.921 5.423 1.00 79.38 212 SER A N 1
ATOM 1705 C CA . SER A 1 212 ? -21.383 -5.342 5.648 1.00 79.38 212 SER A CA 1
ATOM 1706 C C . SER A 1 212 ? -22.328 -5.904 6.713 1.00 79.38 212 SER A C 1
ATOM 1708 O O . SER A 1 212 ? -22.445 -5.320 7.795 1.00 79.38 212 SER A O 1
ATOM 1710 N N . PRO A 1 213 ? -22.946 -7.080 6.489 1.00 84.62 213 PRO A N 1
ATOM 1711 C CA . PRO A 1 213 ? -23.722 -7.777 7.515 1.00 84.62 213 PRO A CA 1
ATOM 1712 C C . PRO A 1 213 ? -22.943 -8.007 8.818 1.00 84.62 213 PRO A C 1
ATOM 1714 O O . PRO A 1 213 ? -23.529 -7.987 9.897 1.00 84.62 213 PRO A O 1
ATOM 1717 N N . PHE A 1 214 ? -21.623 -8.190 8.725 1.00 82.81 214 PHE A N 1
ATOM 1718 C CA . PHE A 1 214 ? -20.758 -8.387 9.885 1.00 82.81 214 PHE A CA 1
ATOM 1719 C C . PHE A 1 214 ? -20.619 -7.114 10.731 1.00 82.81 214 PHE A C 1
ATOM 1721 O O . PHE A 1 214 ? -20.766 -7.170 11.948 1.00 82.81 214 PHE A O 1
ATOM 1728 N N . ILE A 1 215 ? -20.418 -5.955 10.093 1.00 83.75 215 ILE A N 1
ATOM 1729 C CA . ILE A 1 215 ? -20.359 -4.658 10.789 1.00 83.75 215 ILE A CA 1
ATOM 1730 C C . ILE A 1 215 ? -21.700 -4.367 11.461 1.00 83.75 215 ILE A C 1
ATOM 1732 O O . ILE A 1 215 ? -21.729 -3.958 12.616 1.00 83.75 215 ILE A O 1
ATOM 1736 N N . ASN A 1 216 ? -22.813 -4.659 10.784 1.00 84.94 216 ASN A N 1
ATOM 1737 C CA . ASN A 1 216 ? -24.145 -4.508 11.371 1.00 84.94 216 ASN A CA 1
ATOM 1738 C C . ASN A 1 216 ? -24.338 -5.408 12.601 1.00 84.94 216 ASN A C 1
ATOM 1740 O O . ASN A 1 216 ? -24.913 -4.970 13.594 1.00 84.94 216 ASN A O 1
ATOM 1744 N N . HIS A 1 217 ? -23.831 -6.645 12.570 1.00 87.31 217 HIS A N 1
ATOM 1745 C CA . HIS A 1 217 ? -23.839 -7.522 13.742 1.00 87.31 217 HIS A CA 1
ATOM 1746 C C . HIS A 1 217 ? -23.024 -6.926 14.898 1.00 87.31 217 HIS A C 1
ATOM 1748 O O . HIS A 1 217 ? -23.527 -6.850 16.017 1.00 87.31 217 HIS A O 1
ATOM 1754 N N . LEU A 1 218 ? -21.799 -6.462 14.632 1.00 85.62 218 LEU A N 1
ATOM 1755 C CA . LEU A 1 218 ? -20.949 -5.833 15.648 1.00 85.62 218 LEU A CA 1
ATOM 1756 C C . LEU A 1 218 ? -21.558 -4.538 16.201 1.00 85.62 218 LEU A C 1
ATOM 1758 O O . LEU A 1 218 ? -21.486 -4.302 17.402 1.00 85.62 218 LEU A O 1
ATOM 1762 N N . SER A 1 219 ? -22.200 -3.732 15.357 1.00 87.12 219 SER A N 1
ATOM 1763 C CA . SER A 1 219 ? -22.908 -2.514 15.762 1.00 87.12 219 SER A CA 1
ATOM 1764 C C . SER A 1 219 ? -24.089 -2.832 16.684 1.00 87.12 219 SER A C 1
ATOM 1766 O O . SER A 1 219 ? -24.240 -2.215 17.738 1.00 87.12 219 SER A O 1
ATOM 1768 N N . ASN A 1 220 ? -24.874 -3.865 16.357 1.00 87.94 220 ASN A N 1
ATOM 1769 C CA . ASN A 1 220 ? -25.958 -4.337 17.219 1.00 87.94 220 ASN A CA 1
ATOM 1770 C C . ASN A 1 220 ? -25.434 -4.860 18.566 1.00 87.94 220 ASN A C 1
ATOM 1772 O O . ASN A 1 220 ? -26.007 -4.552 19.612 1.00 87.94 220 ASN A O 1
ATOM 1776 N N . GLU A 1 221 ? -24.339 -5.628 18.567 1.00 87.75 221 GLU A N 1
ATOM 1777 C CA . GLU A 1 221 ? -23.710 -6.081 19.812 1.00 87.75 221 GLU A CA 1
ATOM 1778 C C . GLU A 1 221 ? -23.181 -4.908 20.642 1.00 87.75 221 GLU A C 1
ATOM 1780 O O . GLU A 1 221 ? -23.419 -4.859 21.847 1.00 87.75 221 GLU A O 1
ATOM 1785 N N . TYR A 1 222 ? -22.524 -3.939 20.006 1.00 89.75 222 TYR A N 1
ATOM 1786 C CA . TYR A 1 222 ? -22.023 -2.731 20.655 1.00 89.75 222 TYR A CA 1
ATOM 1787 C C . TYR A 1 222 ? -23.152 -1.908 21.291 1.00 89.75 222 TYR A C 1
ATOM 1789 O O . TYR A 1 222 ? -23.043 -1.517 22.453 1.00 89.75 222 TYR A O 1
ATOM 1797 N N . GLN A 1 223 ? -24.275 -1.716 20.591 1.00 88.75 223 GLN A N 1
ATOM 1798 C CA . GLN A 1 223 ? -25.459 -1.063 21.160 1.00 88.75 223 GLN A CA 1
ATOM 1799 C C . GLN A 1 223 ? -26.018 -1.824 22.369 1.00 88.75 223 GLN A C 1
ATOM 1801 O O . GLN A 1 223 ? -26.375 -1.201 23.370 1.00 88.75 223 GLN A O 1
ATOM 1806 N N . GLY A 1 224 ? -26.059 -3.159 22.311 1.00 88.88 224 GLY A N 1
ATOM 1807 C CA . GLY A 1 224 ? -26.456 -3.986 23.453 1.00 88.88 224 GLY A CA 1
ATOM 1808 C C . GLY A 1 224 ? -25.539 -3.788 24.664 1.00 88.88 224 GLY A C 1
ATOM 1809 O O . GLY A 1 224 ? -26.016 -3.604 25.782 1.00 88.88 224 GLY A O 1
ATOM 1810 N N . ILE A 1 225 ? -24.224 -3.738 24.442 1.00 89.56 225 ILE A N 1
ATOM 1811 C CA . ILE A 1 225 ? -23.231 -3.502 25.498 1.00 89.56 225 ILE A CA 1
ATOM 1812 C C . ILE A 1 225 ? -23.373 -2.095 26.095 1.00 89.56 225 ILE A C 1
ATOM 1814 O O . ILE A 1 225 ? -23.295 -1.945 27.313 1.00 89.56 225 ILE A O 1
ATOM 1818 N N . ILE A 1 226 ? -23.623 -1.064 25.279 1.00 88.62 226 ILE A N 1
ATOM 1819 C CA . ILE A 1 226 ? -23.890 0.291 25.787 1.00 88.62 226 ILE A CA 1
ATOM 1820 C C . ILE A 1 226 ? -25.094 0.280 26.732 1.00 88.62 226 ILE A C 1
ATOM 1822 O O . ILE A 1 226 ? -25.035 0.882 27.802 1.00 88.62 226 ILE A O 1
ATOM 1826 N N . GLN A 1 227 ? -26.173 -0.415 26.368 1.00 88.12 227 GLN A N 1
ATOM 1827 C CA . GLN A 1 227 ? -27.369 -0.505 27.209 1.00 88.12 227 GLN A CA 1
ATOM 1828 C C . GLN A 1 227 ? -27.079 -1.221 28.538 1.00 88.12 227 GLN A C 1
ATOM 1830 O O . GLN A 1 227 ? -27.498 -0.744 29.595 1.00 88.12 227 GLN A O 1
ATOM 1835 N N . GLU A 1 228 ? -26.323 -2.324 28.516 1.00 87.25 228 GLU A N 1
ATOM 1836 C CA . GLU A 1 228 ? -25.883 -3.018 29.737 1.00 87.25 228 GLU A CA 1
ATOM 1837 C C . GLU A 1 228 ? -24.993 -2.132 30.621 1.00 87.25 228 GLU A C 1
ATOM 1839 O O . GLU A 1 228 ? -25.138 -2.109 31.850 1.00 87.25 228 GLU A O 1
ATOM 1844 N N . PHE A 1 229 ? -24.090 -1.367 30.006 1.00 87.12 229 PHE A N 1
ATOM 1845 C CA . PHE A 1 229 ? -23.228 -0.433 30.715 1.00 87.12 229 PHE A CA 1
ATOM 1846 C C . PHE A 1 229 ? -24.044 0.694 31.355 1.00 87.12 229 PHE A C 1
ATOM 1848 O O . PHE A 1 229 ? -23.890 0.950 32.547 1.00 87.12 229 PHE A O 1
ATOM 1855 N N . GLN A 1 230 ? -24.980 1.302 30.622 1.00 86.81 230 GLN A N 1
ATOM 1856 C CA . GLN A 1 230 ? -25.898 2.319 31.149 1.00 86.81 230 GLN A CA 1
ATOM 1857 C C . GLN A 1 230 ? -26.741 1.789 32.316 1.00 86.81 230 GLN A C 1
ATOM 1859 O O . GLN A 1 230 ? -26.911 2.486 33.319 1.00 86.81 230 GLN A O 1
ATOM 1864 N N . LEU A 1 231 ? -27.230 0.548 32.229 1.00 86.94 231 LEU A N 1
ATOM 1865 C CA . LEU A 1 231 ? -27.943 -0.103 33.329 1.00 86.94 231 LEU A CA 1
ATOM 1866 C C . LEU A 1 231 ? -27.042 -0.255 34.562 1.00 86.94 231 LEU A C 1
ATOM 1868 O O . LEU A 1 231 ? -27.460 0.053 35.677 1.00 86.94 231 LEU A O 1
ATOM 1872 N N . SER A 1 232 ? -25.798 -0.686 34.362 1.00 86.31 232 SER A N 1
ATOM 1873 C CA . SER A 1 232 ? -24.821 -0.855 35.442 1.00 86.31 232 SER A CA 1
ATOM 1874 C C . SER A 1 232 ? -24.453 0.485 36.091 1.00 86.31 232 SER A C 1
ATOM 1876 O O . SER A 1 232 ? -24.433 0.590 37.315 1.00 86.31 232 SER A O 1
ATOM 1878 N N . LEU A 1 233 ? -24.263 1.548 35.300 1.00 85.56 233 LEU A N 1
ATOM 1879 C CA . LEU A 1 233 ? -24.043 2.910 35.804 1.00 85.56 233 LEU A CA 1
ATOM 1880 C C . LEU A 1 233 ? -25.236 3.435 36.610 1.00 85.56 233 LEU A C 1
ATOM 1882 O O . LEU A 1 233 ? -25.043 4.114 37.620 1.00 85.56 233 LEU A O 1
ATOM 1886 N N . LYS A 1 234 ? -26.465 3.111 36.192 1.00 86.50 234 LYS A N 1
ATOM 1887 C CA . LYS A 1 234 ? -27.681 3.470 36.928 1.00 86.50 234 LYS A CA 1
ATOM 1888 C C . LYS A 1 234 ? -27.711 2.800 38.304 1.00 86.50 234 LYS A C 1
ATOM 1890 O O . LYS A 1 234 ? -27.868 3.496 39.299 1.00 86.50 234 LYS A O 1
ATOM 1895 N N . ILE A 1 235 ? -27.453 1.491 38.368 1.00 85.81 235 ILE A N 1
ATOM 1896 C CA . ILE A 1 235 ? -27.386 0.741 39.636 1.00 85.81 235 ILE A CA 1
ATOM 1897 C C . ILE A 1 235 ? -26.276 1.292 40.545 1.00 85.81 235 ILE A C 1
ATOM 1899 O O . ILE A 1 235 ? -26.476 1.452 41.749 1.00 85.81 235 ILE A O 1
ATOM 1903 N N . LEU A 1 236 ? -25.109 1.615 39.981 1.00 82.81 236 LEU A N 1
ATOM 1904 C CA . LEU A 1 236 ? -24.005 2.216 40.735 1.00 82.81 236 LEU A CA 1
ATOM 1905 C C . LEU A 1 236 ? -24.361 3.599 41.278 1.00 82.81 236 LEU A C 1
ATOM 1907 O O . LEU A 1 236 ? -24.000 3.923 42.406 1.00 82.81 236 LEU A O 1
ATOM 1911 N N . THR A 1 237 ? -25.087 4.398 40.498 1.00 84.38 237 THR A N 1
ATOM 1912 C CA . THR A 1 237 ? -25.558 5.717 40.926 1.00 84.38 237 THR A CA 1
ATOM 1913 C C . THR A 1 237 ? -26.559 5.582 42.071 1.00 84.38 237 THR A C 1
ATOM 1915 O O . THR A 1 237 ? -26.408 6.280 43.072 1.00 84.38 237 THR A O 1
ATOM 1918 N N . ASP A 1 238 ? -27.510 4.648 41.982 1.00 84.56 238 ASP A N 1
ATOM 1919 C CA . ASP A 1 238 ? -28.465 4.366 43.060 1.00 84.56 238 ASP A CA 1
ATOM 1920 C C . ASP A 1 238 ? -27.727 3.960 44.354 1.00 84.56 238 ASP A C 1
ATOM 1922 O O . ASP A 1 238 ? -27.965 4.541 45.414 1.00 84.56 238 ASP A O 1
ATOM 1926 N N . LYS A 1 239 ? -26.721 3.078 44.265 1.00 80.50 239 LYS A N 1
ATOM 1927 C CA . LYS A 1 239 ? -25.880 2.693 45.418 1.00 80.50 239 LYS A CA 1
ATOM 1928 C C . LYS A 1 239 ? -25.027 3.832 45.980 1.00 80.50 239 LYS A C 1
ATOM 1930 O O . LYS A 1 239 ? -24.826 3.922 47.193 1.00 80.50 239 LYS A O 1
ATOM 1935 N N . CYS A 1 240 ? -24.527 4.723 45.127 1.00 81.75 240 CYS A N 1
ATOM 1936 C CA . CYS A 1 240 ? -23.829 5.930 45.567 1.00 81.75 240 CYS A CA 1
ATOM 1937 C C . CYS A 1 240 ? -24.750 6.904 46.306 1.00 81.75 240 CYS A C 1
ATOM 1939 O O . CYS A 1 240 ? -24.287 7.590 47.217 1.00 81.75 240 CYS A O 1
ATOM 1941 N N . LEU A 1 241 ? -26.027 6.979 45.922 1.00 81.38 241 LEU A N 1
ATOM 1942 C CA . LEU A 1 241 ? -27.023 7.819 46.587 1.00 81.38 241 LEU A CA 1
ATOM 1943 C C . LEU A 1 241 ? -27.436 7.248 47.949 1.00 81.38 241 LEU A C 1
ATOM 1945 O O . LEU A 1 241 ? -27.669 8.023 48.875 1.00 81.38 241 LEU A O 1
ATOM 1949 N N . GLU A 1 242 ? -27.475 5.920 48.094 1.00 82.38 242 GLU A N 1
ATOM 1950 C CA . GLU A 1 242 ? -27.755 5.251 49.373 1.00 82.38 242 GLU A CA 1
ATOM 1951 C C . GLU A 1 242 ? -26.661 5.505 50.422 1.00 82.38 242 GLU A C 1
ATOM 1953 O O . GLU A 1 242 ? -26.980 5.752 51.584 1.00 82.38 242 GLU A O 1
ATOM 1958 N N . ASN A 1 243 ? -25.379 5.495 50.028 1.00 76.81 243 ASN A N 1
ATOM 1959 C CA . ASN A 1 243 ? -24.244 5.710 50.940 1.00 76.81 243 ASN A CA 1
ATOM 1960 C C . ASN A 1 243 ? -23.188 6.691 50.373 1.00 76.81 243 ASN A C 1
ATOM 1962 O O . ASN A 1 243 ? -22.090 6.276 49.979 1.00 76.81 243 ASN A O 1
ATOM 1966 N N . PRO A 1 244 ? -23.455 8.014 50.386 1.00 74.25 244 PRO A N 1
ATOM 1967 C CA . PRO A 1 244 ? -22.606 9.018 49.728 1.00 74.25 244 PRO A CA 1
ATOM 1968 C C . PRO A 1 244 ? -21.200 9.145 50.325 1.00 74.25 244 PRO A C 1
ATOM 1970 O O . PRO A 1 244 ? -20.233 9.443 49.625 1.00 74.25 244 PRO A O 1
ATOM 1973 N N . SER A 1 245 ? -21.072 8.917 51.632 1.00 72.50 245 SER A N 1
ATOM 1974 C CA . SER A 1 245 ? -19.809 9.008 52.372 1.00 72.50 245 SER A CA 1
ATOM 1975 C C . SER A 1 245 ? -18.854 7.847 52.078 1.00 72.50 245 SER A C 1
ATOM 1977 O O . SER A 1 245 ? -17.647 8.018 52.227 1.00 72.50 245 SER A O 1
ATOM 1979 N N . GLN A 1 246 ? -19.368 6.692 51.642 1.00 74.06 246 GLN A N 1
ATOM 1980 C CA . GLN A 1 246 ? -18.568 5.500 51.343 1.00 74.06 246 GLN A CA 1
ATOM 1981 C C . GLN A 1 246 ? -18.104 5.446 49.878 1.00 74.06 246 GLN A C 1
ATOM 1983 O O . GLN A 1 246 ? -17.052 4.879 49.604 1.00 74.06 246 GLN A O 1
ATOM 1988 N N . TYR A 1 247 ? -18.848 6.068 48.954 1.00 76.81 247 TYR A N 1
ATOM 1989 C CA . TYR A 1 247 ? -18.610 5.989 47.502 1.00 76.81 247 TYR A CA 1
ATOM 1990 C C . TYR A 1 247 ? -18.326 7.359 46.847 1.00 76.81 247 TYR A C 1
ATOM 1992 O O . TYR A 1 247 ? -18.764 7.663 45.730 1.00 76.81 247 TYR A O 1
ATOM 2000 N N . SER A 1 248 ? -17.603 8.231 47.554 1.00 76.31 248 SER A N 1
ATOM 2001 C CA . SER A 1 248 ? -17.299 9.602 47.109 1.00 76.31 248 SER A CA 1
ATOM 2002 C C . SER A 1 248 ? -16.431 9.682 45.839 1.00 76.31 248 SER A C 1
ATOM 2004 O O . SER A 1 248 ? -16.592 10.597 45.030 1.00 76.31 248 SER A O 1
ATOM 2006 N N . LYS A 1 249 ? -15.520 8.729 45.619 1.00 78.62 249 LYS A N 1
ATOM 2007 C CA . LYS A 1 249 ? -14.675 8.659 44.418 1.00 78.62 249 LYS A CA 1
ATOM 2008 C C . LYS A 1 249 ? -15.460 8.114 43.236 1.00 78.62 249 LYS A C 1
ATOM 2010 O O . LYS A 1 249 ? -15.318 8.642 42.136 1.00 78.62 249 LYS A O 1
ATOM 2015 N N . LEU A 1 250 ? -16.313 7.116 43.472 1.00 76.56 250 LEU A N 1
ATOM 2016 C CA . LEU A 1 250 ? -17.149 6.534 42.425 1.00 76.56 250 LEU A CA 1
ATOM 2017 C C . LEU A 1 250 ? -18.167 7.553 41.904 1.00 76.56 250 LEU A C 1
ATOM 2019 O O . LEU A 1 250 ? -18.267 7.753 40.699 1.00 76.56 250 LEU A O 1
ATOM 2023 N N . SER A 1 251 ? -18.839 8.286 42.795 1.00 78.50 251 SER A N 1
ATOM 2024 C CA . SER A 1 251 ? -19.775 9.352 42.404 1.00 78.50 251 SER A CA 1
ATOM 2025 C C . SER A 1 251 ? -19.098 10.484 41.618 1.00 78.50 251 SER A C 1
ATOM 2027 O O . SER A 1 251 ? -19.651 10.966 40.625 1.00 78.50 251 SER A O 1
ATOM 2029 N N . ARG A 1 252 ? -17.867 10.866 41.991 1.00 81.62 252 ARG A N 1
ATOM 2030 C CA . ARG A 1 252 ? -17.049 11.829 41.232 1.00 81.62 252 ARG A CA 1
ATOM 2031 C C . ARG A 1 252 ? -16.659 11.299 39.852 1.00 81.62 252 ARG A C 1
ATOM 2033 O O . ARG A 1 252 ? -16.658 12.049 38.881 1.00 81.62 252 ARG A O 1
ATOM 2040 N N . GLN A 1 253 ? -16.344 10.010 39.760 1.00 79.56 253 GLN A N 1
ATOM 2041 C CA . GLN A 1 253 ? -15.995 9.374 38.497 1.00 79.56 253 GLN A CA 1
ATOM 2042 C C . GLN A 1 253 ? -17.210 9.273 37.564 1.00 79.56 253 GLN A C 1
ATOM 2044 O O . GLN A 1 253 ? -17.111 9.624 36.391 1.00 79.56 253 GLN A O 1
ATOM 2049 N N . LEU A 1 254 ? -18.375 8.883 38.083 1.00 77.88 254 LEU A N 1
ATOM 2050 C CA . LEU A 1 254 ? -19.626 8.815 37.322 1.00 77.88 254 LEU A CA 1
ATOM 2051 C C . LEU A 1 254 ? -20.040 10.187 36.772 1.00 77.88 254 LEU A C 1
ATOM 2053 O O . LEU A 1 254 ? -20.411 10.306 35.607 1.00 77.88 254 LEU A O 1
ATOM 2057 N N . THR A 1 255 ? -19.907 11.242 37.580 1.00 78.38 255 THR A N 1
ATOM 2058 C CA . THR A 1 255 ? -20.184 12.618 37.133 1.00 78.38 255 THR A CA 1
ATOM 2059 C C . THR A 1 255 ? -19.185 13.129 36.096 1.00 78.38 255 THR A C 1
ATOM 2061 O O . THR A 1 255 ? -19.581 13.907 35.233 1.00 78.38 255 THR A O 1
ATOM 2064 N N . SER A 1 256 ? -17.927 12.671 36.121 1.00 78.69 256 SER A N 1
ATOM 2065 C CA . SER A 1 256 ? -16.949 13.007 35.072 1.00 78.69 256 SER A CA 1
ATOM 2066 C C . SER A 1 256 ? -17.204 12.313 33.732 1.00 78.69 256 SER A C 1
ATOM 2068 O O . SER A 1 256 ? -16.860 12.876 32.701 1.00 78.69 256 SER A O 1
ATOM 2070 N N . LEU A 1 257 ? -17.832 11.133 33.738 1.00 71.31 257 LEU A N 1
ATOM 2071 C CA . LEU A 1 257 ? -18.079 10.332 32.531 1.00 71.31 257 LEU A CA 1
ATOM 2072 C C . LEU A 1 257 ? -19.416 10.671 31.849 1.00 71.31 257 LEU A C 1
ATOM 2074 O O . LEU A 1 257 ? -19.565 10.493 30.648 1.00 71.31 257 LEU A O 1
ATOM 2078 N N . LEU A 1 258 ? -20.386 11.214 32.592 1.00 66.62 258 LEU A N 1
ATOM 2079 C CA . LEU A 1 258 ? -21.675 11.685 32.066 1.00 66.62 258 LEU A CA 1
ATOM 2080 C C . LEU A 1 258 ? -21.583 12.615 30.834 1.00 66.62 258 LEU A C 1
ATOM 2082 O O . LEU A 1 258 ? -22.317 12.372 29.879 1.00 66.62 258 LEU A O 1
ATOM 2086 N N . PRO A 1 259 ? -20.722 13.652 30.800 1.00 61.50 259 PRO A N 1
ATOM 2087 C CA . PRO A 1 259 ? -20.596 14.509 29.619 1.00 61.50 259 PRO A CA 1
ATOM 2088 C C . PRO A 1 259 ? -19.935 13.823 28.411 1.00 61.50 259 PRO A C 1
ATOM 2090 O O . PRO A 1 259 ? -20.139 14.283 27.292 1.00 61.50 259 PRO A O 1
ATOM 2093 N N . GLU A 1 260 ? -19.177 12.740 28.609 1.00 56.47 260 GLU A N 1
ATOM 2094 C CA . GLU A 1 260 ? -18.514 11.986 27.529 1.00 56.47 260 GLU A CA 1
ATOM 2095 C C . GLU A 1 260 ? -19.412 10.901 26.911 1.00 56.47 260 GLU A C 1
ATOM 2097 O O . GLU A 1 260 ? -19.162 10.475 25.792 1.00 56.47 260 GLU A O 1
ATOM 2102 N N . ILE A 1 261 ? -20.477 10.485 27.605 1.00 52.81 261 ILE A N 1
ATOM 2103 C CA . ILE A 1 261 ? -21.448 9.480 27.130 1.00 52.81 261 ILE A CA 1
ATOM 2104 C C . ILE A 1 261 ? -22.608 10.123 26.335 1.00 52.81 261 ILE A C 1
ATOM 2106 O O . ILE A 1 261 ? -23.334 9.430 25.624 1.00 52.81 261 ILE A O 1
ATOM 2110 N N . ILE A 1 262 ? -22.828 11.436 26.489 1.00 39.88 262 ILE A N 1
ATOM 2111 C CA . ILE A 1 262 ? -23.963 12.178 25.899 1.00 39.88 262 ILE A CA 1
ATOM 2112 C C . ILE A 1 262 ? -23.620 12.807 24.529 1.00 39.88 262 ILE A C 1
ATOM 2114 O O . ILE A 1 262 ? -24.535 13.206 23.808 1.00 39.88 262 ILE A O 1
ATOM 2118 N N . ASN A 1 263 ? -22.339 12.863 24.153 1.00 33.50 263 ASN A N 1
ATOM 2119 C CA . ASN A 1 263 ? -21.875 13.271 22.818 1.00 33.50 263 ASN A CA 1
ATOM 2120 C C . ASN A 1 263 ? -21.422 12.060 22.003 1.00 33.50 263 ASN A C 1
ATOM 2122 O O . ASN A 1 263 ? -21.532 12.143 20.762 1.00 33.50 263 ASN A O 1
#

Secondary structure (DSSP, 8-state):
--------------PPPP--HHHHHHHHHHHT-TTSS-TT----HHHHHHHTTGGGS-HHHHHHHHHHHHHHHHHHHHHHHHHHHHHHHHHHHHHHSTT-HHHHHHHHHHHHHHHHHHHHHHIIIIIHHHHHHHHHHHHHHHHHHHHHHHHHHHHHHHHHHHHHHHHHHHHHHHHHTSSS--HHHHHHHHHHHHHHHHHHHHHHHHTTT---HHHHHHHHHHHHHHHHHHHHHHHHHHHHHH-TTT-HHHHHHHHHHHHHH--